Protein AF-A0A9X2IEN9-F1 (afdb_monomer)

Mean predicted aligned error: 3.04 Å

pLDDT: mean 95.82, std 4.36, range [57.06, 98.62]

Organism: NCBI:txid2945102

Nearest PDB structures (foldseek):
  3cry-assembly1_B  TM=7.978E-01  e=1.586E-04  Homo sapiens
  2rbh-assembly1_B  TM=8.114E-01  e=3.654E-04  Homo sapiens
  2q53-assembly1_A  TM=8.072E-01  e=4.826E-04  Homo sapiens
  6ky1-assembly1_A  TM=6.113E-01  e=3.381E-03  Homo sapiens
  6ky1-assembly2_B  TM=6.050E-01  e=5.898E-03  Homo sapiens

Foldseek 3Di:
DDAAAFDFFAALLVFPVPPWLTHAHDFWWKQAPVRGIFHWDDDPPWTWTRDPVGDTPQVVCVVSVADGLVQFAFEWAATSVNRSSVCVVLVQDDGKTKGKKKWAQKFWFWFLAADPVRFGTTFMAGHHPDMDITITIRHGPSRVVSVCVVCCVVVQQWFWFQAPGTFIGGVNHTDHRYIYTGGGDNRRFFKDDPNDGHTCVNDPRVRVVVVSVDDIDGDHGDDRHDTDDDD

Structure (mmCIF, N/CA/C/O backbone):
data_AF-A0A9X2IEN9-F1
#
_entry.id   AF-A0A9X2IEN9-F1
#
loop_
_atom_site.group_PDB
_atom_site.id
_atom_site.type_symbol
_atom_site.label_atom_id
_atom_site.label_alt_id
_atom_site.label_comp_id
_atom_site.label_asym_id
_atom_site.label_entity_id
_atom_site.label_seq_id
_atom_site.pdbx_PDB_ins_code
_atom_site.Cartn_x
_atom_site.Cartn_y
_atom_site.Cartn_z
_atom_site.occupancy
_atom_site.B_iso_or_equiv
_atom_site.auth_seq_id
_atom_site.auth_comp_id
_atom_site.auth_asym_id
_atom_site.auth_atom_id
_atom_site.pdbx_PDB_model_num
ATOM 1 N N . MET A 1 1 ? 7.468 -15.428 0.231 1.00 57.06 1 MET A N 1
ATOM 2 C CA . MET A 1 1 ? 7.026 -15.917 1.557 1.00 57.06 1 MET A CA 1
ATOM 3 C C . MET A 1 1 ? 5.516 -15.855 1.620 1.00 57.06 1 MET A C 1
ATOM 5 O O . MET A 1 1 ? 4.959 -14.860 1.171 1.00 57.06 1 MET A O 1
ATOM 9 N N . SER A 1 2 ? 4.871 -16.903 2.132 1.00 67.81 2 SER A N 1
ATOM 10 C CA . SER A 1 2 ? 3.426 -16.884 2.372 1.00 67.81 2 SER A CA 1
ATOM 11 C C . SER A 1 2 ? 3.096 -15.894 3.495 1.00 67.81 2 SER A C 1
ATOM 13 O O . SER A 1 2 ? 3.859 -15.838 4.465 1.00 67.81 2 SER A O 1
ATOM 15 N N . PRO A 1 3 ? 2.001 -15.123 3.392 1.00 82.88 3 PRO A N 1
ATOM 16 C CA . PRO A 1 3 ? 1.567 -14.237 4.466 1.00 82.88 3 PRO A CA 1
ATOM 17 C C . PRO A 1 3 ? 1.368 -15.015 5.770 1.00 82.88 3 PRO A C 1
ATOM 19 O O . PRO A 1 3 ? 0.786 -16.102 5.765 1.00 82.88 3 PRO A O 1
ATOM 22 N N . ARG A 1 4 ? 1.852 -14.465 6.888 1.00 91.12 4 ARG A N 1
ATOM 23 C CA . ARG A 1 4 ? 1.604 -15.011 8.233 1.00 91.12 4 ARG A CA 1
ATOM 24 C C . ARG A 1 4 ? 0.574 -14.148 8.961 1.00 91.12 4 ARG A C 1
ATOM 26 O O . ARG A 1 4 ? 0.591 -12.935 8.761 1.00 91.12 4 ARG A O 1
ATOM 33 N N . PRO A 1 5 ? -0.285 -14.716 9.820 1.00 90.94 5 PRO A N 1
ATOM 34 C CA . PRO A 1 5 ? -1.211 -13.913 10.608 1.00 90.94 5 PRO A CA 1
ATOM 35 C C . PRO A 1 5 ? -0.466 -12.971 11.562 1.00 90.94 5 PRO A C 1
ATOM 37 O O . PRO A 1 5 ? 0.654 -13.267 12.006 1.00 90.94 5 PRO A O 1
ATOM 40 N N . VAL A 1 6 ? -1.116 -11.850 11.875 1.00 93.56 6 VAL A N 1
ATOM 41 C CA . VAL A 1 6 ? -0.712 -10.949 12.959 1.00 93.56 6 VAL A CA 1
ATOM 42 C C . VAL A 1 6 ? -0.957 -11.633 14.303 1.00 93.56 6 VAL A C 1
ATOM 44 O O . VAL A 1 6 ? -2.013 -12.223 14.524 1.00 93.56 6 VAL A O 1
ATOM 47 N N . ARG A 1 7 ? 0.008 -11.538 15.218 1.00 95.31 7 ARG A N 1
ATOM 48 C CA . ARG A 1 7 ? -0.193 -11.844 16.638 1.00 95.31 7 ARG A CA 1
ATOM 49 C C . ARG A 1 7 ? -0.632 -10.560 17.352 1.00 95.31 7 ARG A C 1
ATOM 51 O O . ARG A 1 7 ? 0.126 -9.594 17.291 1.00 95.31 7 ARG A O 1
ATOM 58 N N . PRO A 1 8 ? -1.794 -10.529 18.030 1.00 97.25 8 PRO A N 1
ATOM 59 C CA . PRO A 1 8 ? -2.245 -9.347 18.763 1.00 97.25 8 PRO A CA 1
ATOM 60 C C . PRO A 1 8 ? -1.159 -8.764 19.674 1.00 97.25 8 PRO A C 1
ATOM 62 O O . PRO A 1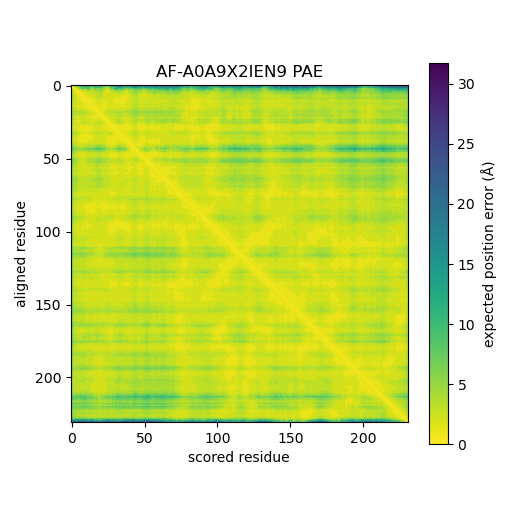 8 ? -0.583 -9.477 20.500 1.00 97.25 8 PRO A O 1
ATOM 65 N N . GLY A 1 9 ? -0.867 -7.475 19.505 1.00 97.00 9 GLY A N 1
ATOM 66 C CA . GLY A 1 9 ? 0.129 -6.743 20.282 1.00 97.00 9 GLY A CA 1
ATOM 67 C C . GLY A 1 9 ? 1.582 -6.990 19.865 1.00 97.00 9 GLY A C 1
ATOM 68 O O . GLY A 1 9 ? 2.489 -6.542 20.565 1.00 97.00 9 GLY A O 1
ATOM 69 N N . GLU A 1 10 ? 1.853 -7.696 18.759 1.00 97.56 10 GLU A N 1
ATOM 70 C CA . GLU A 1 10 ? 3.217 -7.772 18.231 1.00 97.56 10 GLU A CA 1
ATOM 71 C C . GLU A 1 10 ? 3.642 -6.434 17.623 1.00 97.56 10 GLU A C 1
ATOM 73 O O . GLU A 1 10 ? 2.848 -5.735 17.001 1.00 97.56 10 GLU A O 1
ATOM 78 N N . HIS A 1 11 ? 4.909 -6.065 17.774 1.00 98.06 11 HIS A N 1
ATOM 79 C CA . HIS A 1 11 ? 5.393 -4.806 17.222 1.00 98.06 11 HIS A CA 1
ATOM 80 C C . HIS A 1 11 ? 5.493 -4.882 15.689 1.00 98.06 11 HIS A C 1
ATOM 82 O O . HIS A 1 11 ? 6.010 -5.861 15.146 1.00 98.06 11 HIS A O 1
ATOM 88 N N . ALA A 1 12 ? 5.071 -3.836 14.974 1.00 97.81 12 ALA A N 1
ATOM 89 C CA . ALA A 1 12 ? 5.024 -3.814 13.510 1.00 97.81 12 ALA A CA 1
ATOM 90 C C . ALA A 1 12 ? 6.395 -4.026 12.843 1.00 97.81 12 ALA A C 1
ATOM 92 O O . ALA A 1 12 ? 6.469 -4.561 11.737 1.00 97.81 12 ALA A O 1
ATOM 93 N N . SER A 1 13 ? 7.498 -3.693 13.525 1.00 97.00 13 SER A N 1
ATOM 94 C CA . SER A 1 13 ? 8.858 -3.987 13.038 1.00 97.00 13 SER A CA 1
ATOM 95 C C . SER A 1 13 ? 9.197 -5.483 12.970 1.00 97.00 13 SER A C 1
ATOM 97 O O . SER A 1 13 ? 10.211 -5.837 12.370 1.00 97.00 13 SER A O 1
ATOM 99 N N . ALA A 1 14 ? 8.365 -6.359 13.544 1.00 97.06 14 ALA A N 1
ATOM 100 C CA . ALA A 1 14 ? 8.468 -7.808 13.380 1.00 97.06 14 ALA A CA 1
ATOM 101 C C . ALA A 1 14 ? 8.095 -8.282 11.964 1.00 97.06 14 ALA A C 1
ATOM 103 O O . ALA A 1 14 ? 8.255 -9.465 11.669 1.00 97.06 14 ALA A O 1
ATOM 104 N N . PHE A 1 15 ? 7.584 -7.383 11.112 1.00 96.81 15 PHE A N 1
ATOM 105 C CA . PHE A 1 15 ? 7.426 -7.595 9.677 1.00 96.81 15 PHE A CA 1
ATOM 106 C C . PHE A 1 15 ? 8.572 -6.902 8.938 1.00 96.81 15 PHE A C 1
ATOM 108 O O . PHE A 1 15 ? 8.612 -5.674 8.841 1.00 96.81 15 PHE A O 1
ATOM 115 N N . ALA A 1 16 ? 9.521 -7.687 8.434 1.00 96.38 16 ALA A N 1
ATOM 116 C CA . ALA A 1 16 ? 10.726 -7.187 7.789 1.00 96.38 16 ALA A CA 1
ATOM 117 C C . ALA A 1 16 ? 10.386 -6.472 6.465 1.00 96.38 16 ALA A C 1
ATOM 119 O O . ALA A 1 16 ? 9.811 -7.090 5.568 1.00 96.38 16 ALA A O 1
ATOM 120 N N . PRO A 1 17 ? 10.769 -5.195 6.276 1.00 95.06 17 PRO A N 1
ATOM 121 C CA . PRO A 1 17 ? 10.522 -4.502 5.006 1.00 95.06 17 PRO A CA 1
ATOM 122 C C . PRO A 1 17 ? 11.472 -4.926 3.878 1.00 95.06 17 PRO A C 1
ATOM 124 O O . PRO A 1 17 ? 11.235 -4.585 2.719 1.00 95.06 17 PRO A O 1
ATOM 127 N N . ASP A 1 18 ? 12.542 -5.644 4.228 1.00 93.94 18 ASP A N 1
ATOM 128 C CA . ASP A 1 18 ? 13.519 -6.205 3.301 1.00 93.94 18 ASP A CA 1
ATOM 129 C C . ASP A 1 18 ? 13.541 -7.741 3.407 1.00 93.94 18 ASP A C 1
ATOM 131 O O . ASP A 1 18 ? 13.407 -8.269 4.514 1.00 93.94 18 ASP A O 1
ATOM 135 N N . PRO A 1 19 ? 13.761 -8.463 2.293 1.00 92.69 19 PRO A N 1
ATOM 136 C CA . PRO A 1 19 ? 13.875 -7.942 0.927 1.00 92.69 19 PRO A CA 1
ATOM 137 C C . PRO A 1 19 ? 12.560 -7.314 0.438 1.00 92.69 19 PRO A C 1
ATOM 139 O O . PRO A 1 19 ? 11.475 -7.752 0.818 1.00 92.69 19 PRO A O 1
ATOM 142 N N . TYR A 1 20 ? 12.649 -6.287 -0.415 1.00 92.00 20 TYR A N 1
ATOM 143 C CA . TYR A 1 20 ? 11.470 -5.653 -1.017 1.00 92.00 20 TYR A CA 1
ATOM 144 C C . TYR A 1 20 ? 10.556 -6.711 -1.681 1.00 92.00 20 TYR A C 1
ATOM 146 O O . TYR A 1 20 ? 11.067 -7.634 -2.313 1.00 92.00 20 TYR A O 1
ATOM 154 N N . PRO A 1 21 ? 9.214 -6.593 -1.613 1.00 92.94 21 PRO A N 1
ATOM 155 C CA . PRO A 1 21 ? 8.433 -5.494 -1.035 1.00 92.94 21 PRO A CA 1
ATOM 156 C C . PRO A 1 21 ? 8.251 -5.570 0.489 1.00 92.94 21 PRO A C 1
ATOM 158 O O . PRO A 1 21 ? 7.511 -4.757 1.036 1.00 92.94 21 PRO A O 1
ATOM 161 N N . GLY A 1 22 ? 8.909 -6.509 1.164 1.00 94.44 22 GLY A N 1
ATOM 162 C CA . GLY A 1 22 ? 8.746 -6.760 2.589 1.00 94.44 22 GLY A CA 1
ATOM 163 C C . GLY A 1 22 ? 7.669 -7.794 2.901 1.00 94.44 22 GLY A C 1
ATOM 164 O O . GLY A 1 22 ? 6.885 -8.211 2.042 1.00 94.44 22 GLY A O 1
ATOM 165 N N . GLU A 1 23 ? 7.655 -8.225 4.156 1.00 95.00 23 GLU A N 1
ATOM 166 C CA . GLU A 1 23 ? 6.693 -9.182 4.686 1.00 95.00 23 GLU A CA 1
ATOM 167 C C . GLU A 1 23 ? 5.297 -8.568 4.778 1.00 95.00 23 GLU A C 1
ATOM 169 O O . GLU A 1 23 ? 5.123 -7.413 5.174 1.00 95.00 23 GLU A O 1
ATOM 174 N N . ARG A 1 24 ? 4.290 -9.373 4.434 1.00 92.94 24 ARG A N 1
ATOM 175 C CA . ARG A 1 24 ? 2.880 -8.987 4.478 1.00 92.94 24 ARG A CA 1
ATOM 176 C C . ARG A 1 24 ? 2.136 -9.848 5.491 1.00 92.94 24 ARG A C 1
ATOM 178 O O . ARG A 1 24 ? 2.264 -11.078 5.426 1.00 92.94 24 ARG A O 1
ATOM 185 N N . PRO A 1 25 ? 1.359 -9.241 6.395 1.00 93.75 25 PRO A N 1
ATOM 186 C CA . PRO A 1 25 ? 0.448 -9.995 7.229 1.00 93.75 25 PRO A CA 1
ATOM 187 C C . PRO A 1 25 ? -0.654 -10.665 6.407 1.00 93.75 25 PRO A C 1
ATOM 189 O O . PRO A 1 25 ? -1.049 -10.175 5.350 1.00 93.75 25 PRO A O 1
ATOM 192 N N . ALA A 1 26 ? -1.148 -11.794 6.902 1.00 93.19 26 ALA A N 1
ATOM 193 C CA . ALA A 1 26 ? -2.417 -12.355 6.470 1.00 93.19 26 ALA A CA 1
ATOM 194 C C . ALA A 1 26 ? -3.554 -11.620 7.193 1.00 93.19 26 ALA A C 1
ATOM 196 O O . ALA A 1 26 ? -3.509 -11.488 8.417 1.00 93.19 26 ALA A O 1
ATOM 197 N N . GLY A 1 27 ? -4.579 -11.207 6.446 1.00 95.69 27 GLY A N 1
ATOM 198 C CA . GLY A 1 27 ? -5.761 -10.541 6.995 1.00 95.69 27 GLY A CA 1
ATOM 199 C C . GLY A 1 27 ? -5.597 -9.035 7.221 1.00 95.69 27 GLY A C 1
ATOM 200 O O . GLY A 1 27 ? -4.569 -8.438 6.901 1.00 95.69 27 GLY A O 1
ATOM 201 N N . SER A 1 28 ? -6.665 -8.430 7.736 1.00 97.81 28 SER A N 1
ATOM 202 C CA . SER A 1 28 ? -6.748 -7.004 8.056 1.00 97.81 28 SER A CA 1
ATOM 203 C C . SER A 1 28 ? -6.101 -6.705 9.411 1.00 97.81 28 SER A C 1
ATOM 205 O O . SER A 1 28 ? -6.164 -7.523 10.330 1.00 97.81 28 SER A O 1
ATOM 207 N N . PHE A 1 29 ? -5.502 -5.527 9.558 1.00 98.12 29 PHE A N 1
ATOM 208 C CA . PHE A 1 29 ? -4.834 -5.098 10.781 1.00 98.12 29 PHE A CA 1
ATOM 209 C C . PHE A 1 29 ? -4.841 -3.575 10.943 1.00 98.12 29 PHE A C 1
ATOM 211 O O . PHE A 1 29 ? -5.062 -2.819 9.997 1.00 98.12 29 PHE A O 1
ATOM 218 N N . VAL A 1 30 ? -4.542 -3.128 12.156 1.00 98.38 30 VAL A N 1
ATOM 219 C CA . VAL A 1 30 ? -4.215 -1.739 12.470 1.00 98.38 30 VAL A CA 1
ATOM 220 C C . VAL A 1 30 ? -2.883 -1.677 13.212 1.00 98.38 30 VAL A C 1
ATOM 222 O O . VAL A 1 30 ? -2.590 -2.545 14.035 1.00 98.38 30 VAL A O 1
ATOM 225 N N . VAL A 1 31 ? -2.067 -0.672 12.896 1.00 98.25 31 VAL A N 1
ATOM 226 C CA . VAL A 1 31 ? -0.885 -0.287 13.677 1.00 98.25 31 VAL A CA 1
ATOM 227 C C . VAL A 1 31 ? -1.305 0.837 14.621 1.00 98.25 31 VAL A C 1
ATOM 229 O O . VAL A 1 31 ? -1.778 1.869 14.145 1.00 98.25 31 VAL A O 1
ATOM 232 N N . ASP A 1 32 ? -1.163 0.647 15.933 1.00 97.44 32 ASP A N 1
ATOM 233 C CA . ASP A 1 32 ? -1.465 1.682 16.929 1.00 97.44 32 ASP A CA 1
ATOM 234 C C . ASP A 1 32 ? -0.351 2.727 17.079 1.00 97.44 32 ASP A C 1
ATOM 236 O O . ASP A 1 32 ? 0.693 2.643 16.437 1.00 97.44 32 ASP A O 1
ATOM 240 N N . ASP A 1 33 ? -0.586 3.737 17.913 1.00 95.81 33 ASP A N 1
ATOM 241 C CA . ASP A 1 33 ? 0.350 4.825 18.215 1.00 95.81 33 ASP A CA 1
ATOM 242 C C . ASP A 1 33 ? 1.676 4.347 18.833 1.00 95.81 33 ASP A C 1
ATOM 244 O O . ASP A 1 33 ? 2.720 4.972 18.635 1.00 95.81 33 ASP A O 1
ATOM 248 N N . GLY A 1 34 ? 1.653 3.211 19.533 1.00 96.56 34 GLY A N 1
ATOM 249 C CA . GLY A 1 34 ? 2.826 2.519 20.062 1.00 96.56 34 GLY A CA 1
ATOM 250 C C . GLY A 1 34 ? 3.559 1.642 19.042 1.00 96.56 34 GLY A C 1
ATOM 251 O O . GLY A 1 34 ? 4.564 1.019 19.390 1.00 96.56 34 GLY A O 1
ATOM 252 N N . GLY A 1 35 ? 3.079 1.569 17.797 1.00 97.62 35 GLY A N 1
ATOM 253 C CA . GLY A 1 35 ? 3.637 0.711 16.755 1.00 97.62 35 GLY A CA 1
ATOM 254 C C . GLY A 1 35 ? 3.280 -0.769 16.913 1.00 97.62 35 GLY A C 1
ATOM 255 O O . GLY A 1 35 ? 3.931 -1.619 16.298 1.00 97.62 35 GLY A O 1
ATOM 256 N N . LEU A 1 36 ? 2.279 -1.103 17.730 1.00 98.06 36 LEU A N 1
ATOM 257 C CA . LEU A 1 36 ? 1.784 -2.466 17.901 1.00 98.06 36 LEU A CA 1
ATOM 258 C C . LEU A 1 36 ? 0.724 -2.792 16.853 1.00 98.06 36 LEU A C 1
ATOM 260 O O . LEU A 1 36 ? -0.075 -1.948 16.454 1.00 98.06 36 LEU A O 1
ATOM 264 N N . LEU A 1 37 ? 0.717 -4.046 16.420 1.00 98.00 37 LEU A N 1
ATOM 265 C CA . LEU A 1 37 ? -0.239 -4.579 15.470 1.00 98.00 37 LEU A CA 1
ATOM 266 C C . LEU A 1 37 ? -1.405 -5.258 16.175 1.00 98.00 37 LEU A C 1
ATOM 268 O O . LEU A 1 37 ? -1.223 -6.138 17.019 1.00 98.00 37 LEU A O 1
ATOM 272 N N . TRP A 1 38 ? -2.607 -4.918 15.730 1.00 98.12 38 TRP A N 1
ATOM 273 C CA . TRP A 1 38 ? -3.843 -5.551 16.167 1.00 98.12 38 TRP A CA 1
ATOM 274 C C . TRP A 1 38 ? -4.608 -6.068 14.948 1.00 98.12 38 TRP A C 1
ATOM 276 O O . TRP A 1 38 ? -4.845 -5.290 14.019 1.00 98.12 38 TRP A O 1
ATOM 286 N N . PRO A 1 39 ? -4.987 -7.359 14.905 1.00 98.06 39 PRO A N 1
ATOM 287 C CA . PRO A 1 39 ? -5.877 -7.862 13.868 1.00 98.06 39 PRO A CA 1
ATOM 288 C C . PRO A 1 39 ? -7.202 -7.095 13.855 1.00 98.06 39 PRO A C 1
ATOM 290 O O . PRO A 1 39 ? -7.694 -6.658 14.898 1.00 98.06 39 PRO A O 1
ATOM 293 N N . LEU A 1 40 ? -7.786 -6.952 12.669 1.00 97.88 40 LEU A N 1
ATOM 294 C CA . LEU A 1 40 ? -9.136 -6.431 12.500 1.00 97.88 40 LEU A CA 1
ATOM 295 C C . LEU A 1 40 ? -10.063 -7.567 12.082 1.00 97.88 40 LEU A C 1
ATOM 297 O O . LEU A 1 40 ? -9.850 -8.211 11.054 1.00 97.88 40 LEU A O 1
ATOM 301 N N . GLU A 1 41 ? -11.115 -7.773 12.863 1.00 95.69 41 GLU A N 1
ATOM 302 C CA . GLU A 1 41 ? -12.160 -8.752 12.578 1.00 95.69 41 GLU A CA 1
ATOM 303 C C . GLU A 1 41 ? -13.441 -8.042 12.171 1.00 95.69 41 GLU A C 1
ATOM 305 O O . GLU A 1 41 ? -13.827 -7.040 12.778 1.00 95.69 41 GLU A O 1
ATOM 310 N N . ARG A 1 42 ? -14.145 -8.573 11.172 1.00 94.00 42 ARG A N 1
ATOM 311 C CA . ARG A 1 42 ? -15.436 -8.011 10.798 1.00 94.00 42 ARG A CA 1
ATOM 312 C C . ARG A 1 42 ? -16.567 -8.586 11.638 1.00 94.00 42 ARG A C 1
ATOM 314 O O . ARG A 1 42 ? -16.750 -9.798 11.709 1.00 94.00 42 ARG A O 1
ATOM 321 N N . THR A 1 43 ? -17.377 -7.700 12.211 1.00 92.06 43 THR A N 1
ATOM 322 C CA . THR A 1 43 ? -18.611 -8.036 12.928 1.00 92.06 43 THR A CA 1
ATOM 323 C C . THR A 1 43 ? -19.776 -7.283 12.290 1.00 92.06 43 THR A C 1
ATOM 325 O O . THR A 1 43 ? -19.983 -6.098 12.529 1.00 92.06 43 THR A O 1
ATOM 328 N N . GLY A 1 44 ? -20.543 -7.963 11.433 1.00 89.12 44 GLY A N 1
ATOM 329 C CA . GLY A 1 44 ? -21.613 -7.320 10.665 1.00 89.12 44 GLY A CA 1
ATOM 330 C C . GLY A 1 44 ? -21.057 -6.354 9.615 1.00 89.12 44 GLY A C 1
ATOM 331 O O . GLY A 1 44 ? -20.371 -6.774 8.682 1.00 89.12 44 GLY A O 1
ATOM 332 N N . THR A 1 45 ? -21.382 -5.066 9.730 1.00 86.12 45 THR A N 1
ATOM 333 C CA . THR A 1 45 ? -20.820 -4.014 8.866 1.00 86.12 45 THR A CA 1
ATOM 334 C C . THR A 1 45 ? -19.517 -3.437 9.396 1.00 86.12 45 THR A C 1
ATOM 336 O O . THR A 1 45 ? -18.763 -2.879 8.597 1.00 86.12 45 THR A O 1
ATOM 339 N N . ASP A 1 46 ? -19.236 -3.637 10.683 1.00 92.62 46 ASP A N 1
ATOM 340 C CA . ASP A 1 46 ? -18.205 -2.920 11.424 1.00 92.62 46 ASP A CA 1
ATOM 341 C C . ASP A 1 46 ? -16.928 -3.749 11.569 1.00 92.62 46 ASP A C 1
ATOM 343 O O . ASP A 1 46 ? -16.940 -4.981 11.480 1.00 92.62 46 ASP A O 1
ATOM 347 N N . TRP A 1 47 ? -15.817 -3.059 11.807 1.00 96.88 47 TRP A N 1
ATOM 348 C CA . TRP A 1 47 ? -14.531 -3.670 12.130 1.00 96.88 47 TRP A CA 1
ATOM 349 C C . TRP A 1 47 ? -14.286 -3.581 13.629 1.00 96.88 47 TRP A C 1
ATOM 351 O O . TRP A 1 47 ? -14.544 -2.546 14.235 1.00 96.88 47 TRP A O 1
ATOM 361 N N . VAL A 1 48 ? -13.765 -4.650 14.217 1.00 97.94 48 VAL A N 1
ATOM 362 C CA . VAL A 1 48 ? -13.408 -4.743 15.633 1.00 97.94 48 VAL A CA 1
ATOM 363 C C . VAL A 1 48 ? -11.905 -4.932 15.739 1.00 97.94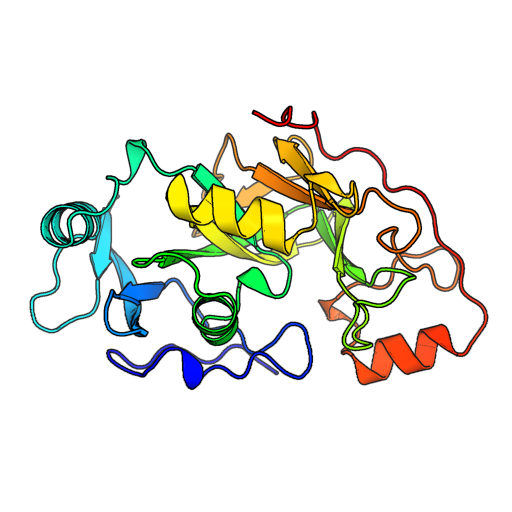 48 VAL A C 1
ATOM 365 O O . VAL A 1 48 ? -11.333 -5.772 15.043 1.00 97.94 48 VAL A O 1
ATOM 368 N N . VAL A 1 49 ? -11.271 -4.162 16.621 1.00 98.00 49 VAL A N 1
ATOM 369 C CA . VAL A 1 49 ? -9.844 -4.296 16.922 1.00 98.00 49 VAL A CA 1
ATOM 370 C C . VAL A 1 49 ? -9.663 -5.463 17.889 1.00 98.00 49 VAL A C 1
ATOM 372 O O . VAL A 1 49 ? -10.209 -5.436 18.992 1.00 98.00 49 VAL A O 1
ATOM 375 N N . ASP A 1 50 ? -8.907 -6.493 17.504 1.00 96.50 50 ASP A N 1
ATOM 376 C CA . ASP A 1 50 ? -8.662 -7.673 18.345 1.00 96.50 50 ASP A CA 1
ATOM 377 C C . ASP A 1 50 ? -7.629 -7.381 19.448 1.00 96.50 50 ASP A C 1
ATOM 379 O O . ASP A 1 50 ? -6.472 -7.790 19.396 1.00 96.50 50 ASP A O 1
ATOM 383 N N . ARG A 1 51 ? -8.063 -6.607 20.444 1.00 94.44 51 ARG A N 1
ATOM 384 C CA . ARG A 1 51 ? -7.344 -6.237 21.674 1.00 94.44 51 ARG A CA 1
ATOM 385 C C . ARG A 1 51 ? -8.221 -6.555 22.898 1.00 94.44 51 ARG A C 1
ATOM 387 O O . ARG A 1 51 ? -9.406 -6.821 22.715 1.00 94.44 51 ARG A O 1
ATOM 394 N N . PRO A 1 52 ? -7.713 -6.536 24.148 1.00 92.81 52 PRO A N 1
ATOM 395 C CA . PRO A 1 52 ? -8.456 -7.042 25.313 1.00 92.81 52 PRO A CA 1
ATOM 396 C C . PRO A 1 52 ? -9.867 -6.464 25.519 1.00 92.81 52 PRO A C 1
ATOM 398 O O . PRO A 1 52 ? -10.762 -7.181 25.957 1.00 92.81 52 PRO A O 1
ATOM 401 N N . ASP A 1 53 ? -10.068 -5.187 25.201 1.00 93.19 53 ASP A N 1
ATOM 402 C CA . ASP A 1 53 ? -11.339 -4.464 25.309 1.00 93.19 53 ASP A CA 1
ATOM 403 C C . ASP A 1 53 ? -12.208 -4.532 24.041 1.00 93.19 53 ASP A C 1
ATOM 405 O O . ASP A 1 53 ? -13.350 -4.079 24.064 1.00 93.19 53 ASP A O 1
ATOM 409 N N . ARG A 1 54 ? -11.685 -5.125 22.958 1.00 95.56 54 ARG A N 1
ATOM 410 C CA . ARG A 1 54 ? -12.345 -5.346 21.661 1.00 95.56 54 ARG A CA 1
ATOM 411 C C . ARG A 1 54 ? -13.226 -4.179 21.175 1.00 95.56 54 ARG A C 1
ATOM 413 O O . ARG A 1 54 ? -14.393 -4.404 20.844 1.00 95.56 54 ARG A O 1
ATOM 420 N N . PRO A 1 55 ? -12.709 -2.941 21.124 1.00 97.06 55 PRO A N 1
ATOM 421 C CA . PRO A 1 55 ? -13.494 -1.811 20.656 1.00 97.06 55 PRO A CA 1
ATOM 422 C C . PRO A 1 55 ? -13.796 -1.954 19.162 1.00 97.06 55 PRO A C 1
ATOM 424 O O . PRO A 1 55 ? -13.007 -2.528 18.398 1.00 97.06 55 PRO A O 1
ATOM 427 N N . ASP A 1 56 ? -14.920 -1.387 18.727 1.00 97.19 56 ASP A N 1
ATOM 428 C CA . ASP A 1 56 ? -15.113 -1.135 17.306 1.00 97.19 56 ASP A CA 1
ATOM 429 C C . ASP A 1 56 ? -14.053 -0.134 16.809 1.00 97.19 56 ASP A C 1
ATOM 431 O O . ASP A 1 56 ? -13.568 0.728 17.550 1.00 97.19 56 ASP A O 1
ATOM 435 N N . LEU A 1 57 ? -13.662 -0.270 15.545 1.00 97.94 57 LEU A N 1
ATOM 436 C CA . LEU A 1 57 ? -12.572 0.493 14.951 1.00 97.94 57 LEU A CA 1
ATOM 437 C C . LEU A 1 57 ? -12.862 1.998 14.943 1.00 97.94 57 LEU A C 1
ATOM 439 O O . LEU A 1 57 ? -11.941 2.783 15.151 1.00 97.94 57 LEU A O 1
ATOM 443 N N . ALA A 1 58 ? -14.113 2.415 14.730 1.00 97.06 58 ALA A N 1
ATOM 444 C CA . ALA A 1 58 ? -14.466 3.831 14.673 1.00 97.06 58 ALA A CA 1
ATOM 445 C C . ALA A 1 58 ? -14.329 4.499 16.053 1.00 97.06 58 ALA A C 1
ATOM 447 O O . ALA A 1 58 ? -13.689 5.548 16.181 1.00 97.06 58 ALA A O 1
ATOM 448 N N . THR A 1 59 ? -14.850 3.859 17.101 1.00 95.94 59 THR A N 1
ATOM 449 C CA . THR A 1 59 ? -14.684 4.288 18.494 1.00 95.94 59 THR A CA 1
ATOM 450 C C . THR A 1 59 ? -13.217 4.290 18.894 1.00 95.94 59 THR A C 1
ATOM 452 O O . THR A 1 59 ? -12.756 5.238 19.530 1.00 95.94 59 THR A O 1
ATOM 455 N N . TRP A 1 60 ? -12.459 3.266 18.498 1.00 97.12 60 TRP A N 1
ATOM 456 C CA . TRP A 1 60 ? -11.035 3.188 18.805 1.00 97.12 60 TRP A CA 1
ATOM 457 C C . TRP A 1 60 ? -10.229 4.316 18.144 1.00 97.12 60 TRP A C 1
ATOM 459 O O . TRP A 1 60 ? -9.453 4.982 18.827 1.00 97.12 60 TRP A O 1
ATOM 469 N N . LEU A 1 61 ? -10.453 4.590 16.852 1.00 97.38 61 LEU A N 1
ATOM 470 C CA . LEU A 1 61 ? -9.812 5.703 16.140 1.00 97.38 61 LEU A CA 1
ATOM 471 C C . LEU A 1 61 ? -10.144 7.053 16.785 1.00 97.38 61 LEU A C 1
ATOM 473 O O . LEU A 1 61 ? -9.252 7.874 16.995 1.00 97.38 61 LEU A O 1
ATOM 477 N N . THR A 1 62 ? -11.410 7.247 17.164 1.00 95.81 62 THR A N 1
ATOM 478 C CA . THR A 1 62 ? -11.871 8.458 17.856 1.00 95.81 62 THR A CA 1
ATOM 479 C C . THR A 1 62 ? -11.165 8.633 19.200 1.00 95.81 62 THR A C 1
ATOM 481 O O . THR A 1 62 ? -10.678 9.717 19.513 1.00 95.81 62 THR A O 1
ATOM 484 N N . ALA A 1 63 ? -11.064 7.562 19.992 1.00 95.00 63 ALA A N 1
ATOM 485 C CA . ALA A 1 63 ? -10.373 7.584 21.279 1.00 95.00 63 ALA A CA 1
ATOM 486 C C . ALA A 1 63 ? -8.863 7.842 21.135 1.00 95.00 63 ALA A C 1
ATOM 488 O O . ALA A 1 63 ? -8.268 8.471 22.009 1.00 95.00 63 ALA A O 1
ATOM 489 N N . ALA A 1 64 ? -8.259 7.402 20.027 1.00 94.12 64 ALA A N 1
ATOM 490 C CA . ALA A 1 64 ? -6.869 7.683 19.674 1.00 94.12 64 ALA A CA 1
ATOM 491 C C . ALA A 1 64 ? -6.648 9.108 19.119 1.00 94.12 64 ALA A C 1
ATOM 493 O O . ALA A 1 64 ? -5.510 9.484 18.847 1.00 94.12 64 ALA A O 1
ATOM 494 N N . GLY A 1 65 ? -7.709 9.907 18.941 1.00 94.88 65 GLY A N 1
ATOM 495 C CA . GLY A 1 65 ? -7.626 11.253 18.368 1.00 94.88 65 GLY A CA 1
ATOM 496 C C . GLY A 1 65 ? -7.262 11.275 16.879 1.00 94.88 65 GLY A C 1
ATOM 497 O O . GLY A 1 65 ? -6.776 12.292 16.389 1.00 94.88 65 GLY A O 1
ATOM 498 N N . ALA A 1 66 ? -7.463 10.160 16.174 1.00 95.88 66 ALA A N 1
ATOM 499 C CA . ALA A 1 66 ? -7.192 10.025 14.747 1.00 95.88 66 ALA A CA 1
ATOM 500 C C . ALA A 1 66 ? -8.411 10.433 13.905 1.00 95.88 66 ALA A C 1
ATOM 502 O O . ALA A 1 66 ? -9.531 10.453 14.423 1.00 95.88 66 ALA A O 1
ATOM 503 N N . SER A 1 67 ? -8.232 10.691 12.600 1.00 96.56 67 SER A N 1
ATOM 504 C CA . SER A 1 67 ? -9.388 10.952 11.733 1.00 96.56 67 SER A CA 1
ATOM 505 C C . SER A 1 67 ? -10.365 9.766 11.731 1.00 96.56 67 SER A C 1
ATOM 507 O O . SER A 1 67 ? -9.919 8.603 11.680 1.00 96.56 67 SER A O 1
ATOM 509 N N . PRO A 1 68 ? -11.684 10.038 11.761 1.00 96.19 68 PRO A N 1
ATOM 510 C CA . PRO A 1 68 ? -12.718 9.014 11.686 1.00 96.19 68 PRO A CA 1
ATOM 511 C C . PRO A 1 68 ? -12.714 8.325 10.311 1.00 96.19 68 PRO A C 1
ATOM 513 O O . PRO A 1 68 ? -12.076 8.785 9.361 1.00 96.19 68 PRO A O 1
ATOM 516 N N . LEU A 1 69 ? -13.401 7.184 10.195 1.00 95.38 69 LEU A N 1
ATOM 517 C CA . LEU A 1 69 ? -13.343 6.337 8.994 1.00 95.38 69 LEU A CA 1
ATOM 518 C C . LEU A 1 69 ? -13.843 7.053 7.732 1.00 95.38 69 LEU A C 1
ATOM 520 O O . LEU A 1 69 ? -13.291 6.839 6.657 1.00 95.38 69 LEU A O 1
ATOM 524 N N 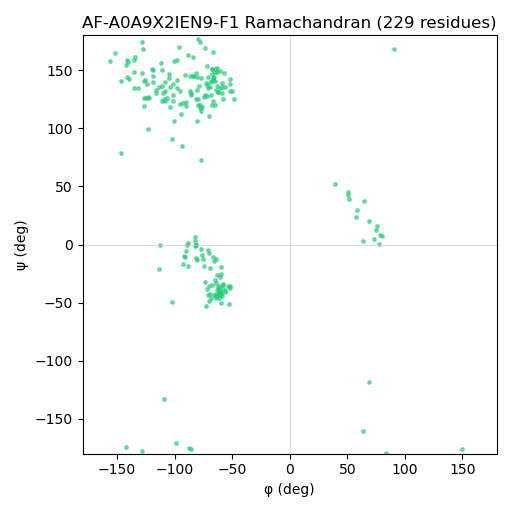. GLU A 1 70 ? -14.850 7.910 7.859 1.00 94.94 70 GLU A N 1
ATOM 525 C CA . GLU A 1 70 ? -15.446 8.687 6.769 1.00 94.94 70 GLU A CA 1
ATOM 526 C C . GLU A 1 70 ? -14.533 9.786 6.205 1.00 94.94 70 GLU A C 1
ATOM 528 O O . GLU A 1 70 ? -14.742 10.234 5.079 1.00 94.94 70 GLU A O 1
ATOM 533 N N . GLU A 1 71 ? -13.518 10.211 6.959 1.00 96.50 71 GLU A N 1
ATOM 534 C CA . GLU A 1 71 ? -12.524 11.196 6.515 1.00 96.50 71 GLU A CA 1
ATOM 535 C C . GLU A 1 71 ? -11.291 10.538 5.881 1.00 96.50 71 GLU A C 1
ATOM 537 O O . GLU A 1 71 ? -10.443 11.220 5.299 1.00 96.50 71 GLU A O 1
ATOM 542 N N . ARG A 1 72 ? -11.175 9.211 5.990 1.00 97.62 72 ARG A N 1
ATOM 543 C CA . ARG A 1 72 ? -10.033 8.454 5.481 1.00 97.62 72 ARG A CA 1
ATOM 544 C C . ARG A 1 72 ? -10.191 8.126 4.005 1.00 97.62 72 ARG A C 1
ATOM 546 O O . ARG A 1 72 ? -11.273 7.824 3.506 1.00 97.62 72 ARG A O 1
ATOM 553 N N . VAL A 1 73 ? -9.066 8.134 3.304 1.00 97.44 73 VAL A N 1
ATOM 554 C CA . VAL A 1 73 ? -8.993 7.867 1.870 1.00 97.44 73 VAL A CA 1
ATOM 555 C C . VAL A 1 73 ? -8.726 6.378 1.634 1.00 97.44 73 VAL A C 1
ATOM 557 O O . VAL A 1 73 ? -7.698 5.873 2.087 1.00 97.44 73 VAL A O 1
ATOM 560 N N . PRO A 1 74 ? -9.589 5.651 0.901 1.00 98.31 74 PRO A N 1
ATOM 561 C CA . PRO A 1 74 ? -9.299 4.277 0.512 1.00 98.31 74 PRO A CA 1
ATOM 562 C C . PRO A 1 74 ? -8.170 4.253 -0.533 1.00 98.31 74 PRO A C 1
ATOM 564 O O . PRO A 1 74 ? -8.355 4.675 -1.674 1.00 98.31 74 PRO A O 1
ATOM 567 N N . LEU A 1 75 ? -6.993 3.754 -0.155 1.00 98.62 75 LEU A N 1
ATOM 568 C CA . LEU A 1 75 ? -5.790 3.701 -0.992 1.00 98.62 75 LEU A CA 1
ATOM 569 C C . LEU A 1 75 ? -5.295 2.256 -1.144 1.00 98.62 75 LEU A C 1
ATOM 571 O O . LEU A 1 75 ? -5.013 1.573 -0.165 1.00 98.62 75 LEU A O 1
ATOM 575 N N . VAL A 1 76 ? -5.117 1.781 -2.372 1.00 98.56 76 VAL A N 1
ATOM 576 C CA . VAL A 1 76 ? -4.564 0.448 -2.638 1.00 98.56 76 VAL A CA 1
ATOM 577 C C . VAL A 1 76 ? -3.045 0.444 -2.467 1.00 98.56 76 VAL A C 1
ATOM 579 O O . VAL A 1 76 ? -2.318 1.105 -3.213 1.00 98.56 76 VAL A O 1
ATOM 582 N N . GLY A 1 77 ? -2.566 -0.388 -1.543 1.00 97.00 77 GLY A N 1
ATOM 583 C CA . GLY A 1 77 ? -1.169 -0.757 -1.351 1.00 97.00 77 GLY A CA 1
ATOM 584 C C . GLY A 1 77 ? -0.869 -2.149 -1.915 1.00 97.00 77 GLY A C 1
ATOM 585 O O . GLY A 1 77 ? -0.943 -3.150 -1.207 1.00 97.00 77 GLY A O 1
ATOM 586 N N . TYR A 1 78 ? -0.465 -2.224 -3.184 1.00 95.88 78 TYR A N 1
ATOM 587 C CA . TYR A 1 78 ? -0.103 -3.483 -3.864 1.00 95.88 78 TYR A CA 1
ATOM 588 C C . TYR A 1 78 ? 1.393 -3.838 -3.759 1.00 95.88 78 TYR A C 1
ATOM 590 O O . TYR A 1 78 ? 1.820 -4.938 -4.118 1.00 95.88 78 TYR A O 1
ATOM 598 N N . GLY A 1 79 ? 2.213 -2.895 -3.286 1.00 94.62 79 GLY A N 1
ATOM 599 C CA . GLY A 1 79 ? 3.665 -3.004 -3.164 1.00 94.62 79 GLY A CA 1
ATOM 600 C C . GLY A 1 79 ? 4.122 -3.114 -1.714 1.00 94.62 79 GLY A C 1
ATOM 601 O O . GLY A 1 79 ? 3.600 -3.912 -0.936 1.00 94.62 79 GLY A O 1
ATOM 602 N N . SER A 1 80 ? 5.129 -2.326 -1.351 1.00 95.12 80 SER A N 1
ATOM 603 C CA . SER A 1 80 ? 5.723 -2.377 -0.015 1.00 95.12 80 SER A CA 1
ATOM 604 C C . SER A 1 80 ? 4.946 -1.607 1.058 1.00 95.12 80 SER A C 1
ATOM 606 O O . SER A 1 80 ? 5.194 -1.815 2.239 1.00 95.12 80 SER A O 1
ATOM 608 N N . ASN A 1 81 ? 3.959 -0.782 0.682 1.00 95.88 81 ASN A N 1
ATOM 609 C CA . ASN A 1 81 ? 3.060 -0.107 1.640 1.00 95.88 81 ASN A CA 1
ATOM 610 C C . ASN A 1 81 ? 2.146 -1.076 2.413 1.00 95.88 81 ASN A C 1
ATOM 612 O O . ASN A 1 81 ? 1.601 -0.703 3.443 1.00 95.88 81 ASN A O 1
ATOM 616 N N . ALA A 1 82 ? 2.029 -2.329 1.960 1.00 95.50 82 ALA A N 1
ATOM 617 C CA . ALA A 1 82 ? 1.336 -3.391 2.690 1.00 95.50 82 ALA A CA 1
ATOM 618 C C . ALA A 1 82 ? 2.150 -3.966 3.871 1.00 95.50 82 ALA A C 1
ATOM 620 O O . ALA A 1 82 ? 1.629 -4.780 4.627 1.00 95.50 82 ALA A O 1
ATOM 621 N N . CYS A 1 83 ? 3.432 -3.603 4.012 1.00 96.94 83 CYS A N 1
ATOM 622 C CA . CYS A 1 83 ? 4.302 -4.104 5.076 1.00 96.94 83 CYS A CA 1
ATOM 623 C C . CYS A 1 83 ? 4.229 -3.193 6.320 1.00 96.94 83 CYS A C 1
ATOM 625 O O . CYS A 1 83 ? 4.651 -2.036 6.232 1.00 96.94 83 CYS A O 1
ATOM 627 N N . PRO A 1 84 ? 3.801 -3.694 7.497 1.00 97.50 84 PRO A N 1
ATOM 628 C CA . PRO A 1 84 ? 3.757 -2.907 8.731 1.00 97.50 84 PRO A CA 1
ATOM 629 C C . PRO A 1 84 ? 5.101 -2.297 9.130 1.00 97.50 84 PRO A C 1
ATOM 631 O O . PRO A 1 84 ? 5.179 -1.133 9.515 1.00 97.50 84 PRO A O 1
ATOM 634 N N . GLY A 1 85 ? 6.196 -3.047 8.984 1.00 97.38 85 GLY A N 1
ATOM 635 C CA . GLY A 1 85 ? 7.521 -2.519 9.291 1.00 97.38 85 GLY A CA 1
ATOM 636 C C . GLY A 1 85 ? 7.910 -1.350 8.384 1.00 97.38 85 GLY A C 1
ATOM 637 O O . GLY A 1 85 ? 8.698 -0.497 8.796 1.00 97.38 85 GLY A O 1
ATOM 638 N N . LYS A 1 86 ? 7.358 -1.270 7.160 1.00 95.94 86 LYS A N 1
ATOM 639 C CA . LYS A 1 86 ? 7.570 -0.122 6.270 1.00 95.94 86 LYS A CA 1
ATOM 640 C C . LYS A 1 86 ? 6.826 1.115 6.773 1.00 95.94 86 LYS A C 1
ATOM 642 O O . LYS A 1 86 ? 7.405 2.194 6.701 1.00 95.94 86 LYS A O 1
ATOM 647 N N . VAL A 1 87 ? 5.611 0.958 7.306 1.00 95.81 87 VAL A N 1
ATOM 648 C CA . VAL A 1 87 ? 4.841 2.054 7.927 1.00 95.81 87 VAL A CA 1
ATOM 649 C C . VAL A 1 87 ? 5.704 2.751 8.985 1.00 95.81 87 VAL A C 1
ATOM 651 O O . VAL A 1 87 ? 5.949 3.953 8.896 1.00 95.81 87 VAL A O 1
ATOM 654 N N . LEU A 1 88 ? 6.296 1.979 9.905 1.00 96.44 88 LEU A N 1
ATOM 655 C CA . LEU A 1 88 ? 7.198 2.533 10.921 1.00 96.44 88 LEU A CA 1
ATOM 656 C C . LEU A 1 88 ? 8.488 3.111 10.325 1.00 96.44 88 LEU A C 1
ATOM 658 O O . LEU A 1 88 ? 8.915 4.200 10.704 1.00 96.44 88 LEU A O 1
ATOM 662 N N . ARG A 1 89 ? 9.116 2.407 9.373 1.00 95.44 89 ARG A N 1
ATOM 663 C CA . ARG A 1 89 ? 10.357 2.862 8.718 1.00 95.44 89 ARG A CA 1
ATOM 664 C C . ARG A 1 89 ? 10.192 4.221 8.034 1.00 95.44 89 ARG A C 1
ATOM 666 O O . ARG A 1 89 ? 11.143 4.996 7.995 1.00 95.44 89 ARG A O 1
ATOM 673 N N . ASN A 1 90 ? 9.016 4.486 7.478 1.00 94.38 90 ASN A N 1
ATOM 674 C CA . ASN A 1 90 ? 8.701 5.729 6.787 1.00 94.38 90 ASN A CA 1
ATOM 675 C C . ASN A 1 90 ? 8.293 6.867 7.736 1.00 94.38 90 ASN A C 1
ATOM 677 O O . ASN A 1 90 ? 8.014 7.959 7.248 1.00 94.38 90 ASN A O 1
ATOM 681 N N . ALA A 1 91 ? 8.243 6.621 9.052 1.00 94.88 91 ALA A N 1
ATOM 682 C CA . ALA A 1 91 ? 7.657 7.538 10.029 1.00 94.88 91 ALA A CA 1
ATOM 683 C C . ALA A 1 91 ? 6.236 7.974 9.626 1.00 94.88 91 ALA A C 1
ATOM 685 O O . ALA A 1 91 ? 5.860 9.139 9.754 1.00 94.88 91 ALA A O 1
ATOM 686 N N . THR A 1 92 ? 5.462 7.032 9.083 1.00 95.19 92 THR A N 1
ATOM 687 C CA . THR A 1 92 ? 4.072 7.268 8.711 1.00 95.19 92 THR A CA 1
ATOM 688 C C . THR A 1 92 ? 3.248 7.578 9.968 1.00 95.19 92 THR A C 1
ATOM 690 O O . THR A 1 92 ? 3.403 6.862 10.959 1.00 95.19 92 THR A O 1
ATOM 693 N N . PRO A 1 93 ? 2.400 8.626 9.957 1.00 96.19 93 PRO A N 1
ATOM 694 C CA . PRO A 1 93 ? 1.489 8.925 11.054 1.00 96.19 93 PRO A CA 1
ATOM 695 C C . PRO A 1 93 ? 0.655 7.708 11.453 1.00 96.19 93 PRO A C 1
ATOM 697 O O . PRO A 1 93 ? 0.180 6.962 10.599 1.00 96.19 93 PRO A O 1
ATOM 700 N N . LEU A 1 94 ? 0.497 7.516 12.759 1.00 96.94 94 LEU A N 1
ATOM 701 C CA . LEU A 1 94 ? -0.259 6.418 13.354 1.00 96.94 94 LEU A CA 1
ATOM 702 C C . LEU A 1 94 ? -1.526 6.985 14.010 1.00 96.94 94 LEU A C 1
ATOM 704 O O . LEU A 1 94 ? -1.496 8.126 14.479 1.00 96.94 94 LEU A O 1
ATOM 708 N N . PRO A 1 95 ? -2.625 6.217 14.073 1.00 97.88 95 PRO A N 1
ATOM 709 C CA . PRO A 1 95 ? -2.750 4.819 13.668 1.00 97.88 95 PRO A CA 1
ATOM 710 C C . PRO A 1 95 ? -2.944 4.603 12.156 1.00 97.88 95 PRO A C 1
ATOM 712 O O . PRO A 1 95 ? -3.651 5.364 11.490 1.00 97.88 95 PRO A O 1
ATOM 715 N N . ALA A 1 96 ? -2.362 3.515 11.640 1.00 98.06 96 ALA A N 1
ATOM 716 C CA . ALA A 1 96 ? -2.442 3.116 10.230 1.00 98.06 96 ALA A CA 1
ATOM 717 C C . ALA A 1 96 ? -3.323 1.870 10.066 1.00 98.06 96 ALA A C 1
ATOM 719 O O . ALA A 1 96 ? -3.088 0.853 10.720 1.00 98.06 96 ALA A O 1
ATOM 720 N N . VAL A 1 97 ? -4.342 1.950 9.208 1.00 98.44 97 VAL A N 1
ATOM 721 C CA . VAL A 1 97 ? -5.368 0.909 9.039 1.00 98.44 97 VAL A CA 1
ATOM 722 C C . VAL A 1 97 ? -5.216 0.233 7.681 1.00 98.44 97 VAL A C 1
ATOM 724 O O . VAL A 1 97 ? -5.324 0.889 6.644 1.00 98.44 97 VAL A O 1
ATOM 727 N N . HIS A 1 98 ? -5.064 -1.091 7.682 1.00 98.38 98 HIS A N 1
ATOM 728 C CA . HIS A 1 98 ? -4.888 -1.906 6.483 1.00 98.38 98 HIS A CA 1
ATOM 729 C C . HIS A 1 98 ? -5.913 -3.034 6.461 1.00 98.38 98 HIS A C 1
ATOM 731 O O . HIS A 1 98 ? -5.927 -3.908 7.322 1.00 98.38 98 HIS A O 1
ATOM 737 N N . LEU A 1 99 ? -6.758 -3.055 5.440 1.00 98.25 99 LEU A N 1
ATOM 738 C CA . LEU A 1 99 ? -7.704 -4.132 5.193 1.00 98.25 99 LEU A CA 1
ATOM 739 C C . LEU A 1 99 ? -7.130 -5.088 4.150 1.00 98.25 99 LEU A C 1
ATOM 741 O O . LEU A 1 99 ? -6.629 -4.646 3.114 1.00 98.25 99 LEU A O 1
ATOM 745 N N . ALA A 1 100 ? -7.227 -6.394 4.391 1.00 97.38 100 ALA A N 1
ATOM 746 C CA . ALA A 1 100 ? -6.935 -7.370 3.348 1.00 97.38 100 ALA A CA 1
ATOM 747 C C . ALA A 1 100 ? -7.928 -7.191 2.194 1.00 97.38 100 ALA A C 1
ATOM 749 O O . ALA A 1 100 ? -9.142 -7.100 2.408 1.00 97.38 100 ALA A O 1
ATOM 750 N N . CYS A 1 101 ? -7.411 -7.125 0.971 1.00 97.81 101 CYS A N 1
ATOM 751 C CA . CYS A 1 101 ? -8.237 -6.992 -0.216 1.00 97.81 101 CYS A CA 1
ATOM 752 C C . CYS A 1 101 ? -7.692 -7.820 -1.376 1.00 97.81 101 CYS A C 1
ATOM 754 O O . CYS A 1 101 ? -6.507 -8.141 -1.441 1.00 97.81 101 CYS A O 1
ATOM 756 N N . THR A 1 102 ? -8.570 -8.109 -2.327 1.00 98.06 102 THR A N 1
ATOM 757 C CA . THR A 1 102 ? -8.204 -8.655 -3.626 1.00 98.06 102 THR A CA 1
ATOM 758 C C . THR A 1 102 ? -8.312 -7.577 -4.694 1.00 98.06 102 THR A C 1
ATOM 760 O O . THR A 1 102 ? -9.207 -6.728 -4.671 1.00 98.06 102 THR A O 1
ATOM 763 N N . LEU A 1 103 ? -7.388 -7.615 -5.647 1.00 98.44 103 LEU A N 1
ATOM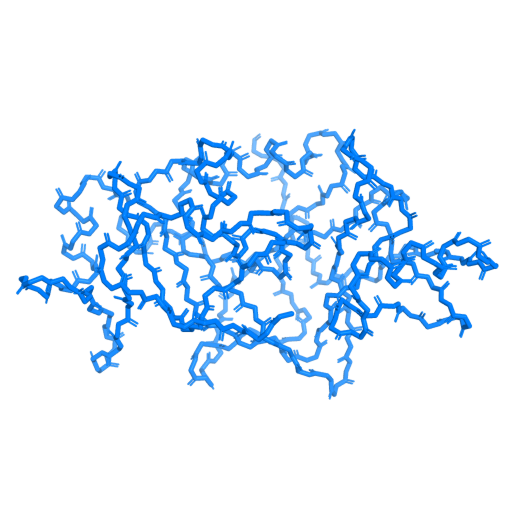 764 C CA . LEU A 1 103 ? -7.449 -6.859 -6.889 1.00 98.44 103 LEU A CA 1
ATOM 765 C C . LEU A 1 103 ? -7.908 -7.806 -7.991 1.00 98.44 103 LEU A C 1
ATOM 767 O O . LEU A 1 103 ? -7.278 -8.837 -8.203 1.00 98.44 103 LEU A O 1
ATOM 771 N N . GLU A 1 104 ? -8.988 -7.476 -8.691 1.00 98.44 104 GLU A N 1
ATOM 772 C CA . GLU A 1 104 ? -9.485 -8.223 -9.848 1.00 98.44 104 GLU A CA 1
ATOM 773 C C . GLU A 1 104 ? -9.247 -7.430 -11.132 1.00 98.44 104 GLU A C 1
ATOM 775 O O . GLU A 1 104 ? -9.590 -6.251 -11.217 1.00 98.44 104 GLU A O 1
ATOM 780 N N . GLY A 1 105 ? -8.706 -8.079 -12.163 1.00 98.25 105 GLY A N 1
ATOM 781 C CA . GLY A 1 105 ? -8.414 -7.428 -13.441 1.00 98.25 105 GLY A CA 1
ATOM 782 C C . GLY A 1 105 ? -7.188 -6.509 -13.408 1.00 98.25 105 GLY A C 1
ATOM 783 O O . GLY A 1 105 ? -6.991 -5.736 -14.341 1.00 98.25 105 GLY A O 1
ATOM 784 N N . LEU A 1 106 ? -6.376 -6.578 -12.352 1.00 98.50 106 LEU A N 1
ATOM 785 C CA . LEU A 1 106 ? -5.185 -5.757 -12.132 1.00 98.50 106 LEU A CA 1
ATOM 786 C C . LEU A 1 106 ? -4.044 -6.642 -11.653 1.00 98.50 106 LEU A C 1
ATOM 788 O O . LEU A 1 106 ? -4.284 -7.611 -10.937 1.00 98.50 106 LEU A O 1
ATOM 792 N N . ALA A 1 107 ? -2.813 -6.283 -12.009 1.00 98.38 107 ALA A N 1
ATOM 793 C CA . ALA A 1 107 ? -1.614 -6.949 -11.520 1.00 98.38 107 ALA A CA 1
ATOM 794 C C . ALA A 1 107 ? -0.552 -5.936 -11.108 1.00 98.38 107 ALA A C 1
ATOM 796 O O . ALA A 1 107 ? -0.222 -5.009 -11.850 1.00 98.38 107 ALA A O 1
ATOM 797 N N . SER A 1 108 ? 0.049 -6.162 -9.947 1.00 98.31 108 SER A N 1
ATOM 798 C CA . SER A 1 108 ? 1.303 -5.542 -9.566 1.00 98.31 108 SER A CA 1
ATOM 799 C C . SER A 1 108 ? 2.441 -6.200 -10.332 1.00 98.31 108 SER A C 1
ATOM 801 O O . SER A 1 108 ? 2.601 -7.423 -10.348 1.00 98.31 108 SER A O 1
ATOM 803 N N . VAL A 1 109 ? 3.240 -5.377 -10.997 1.00 98.62 109 VAL A N 1
ATOM 804 C CA . VAL A 1 109 ? 4.326 -5.800 -11.882 1.00 98.62 109 VAL A CA 1
ATOM 805 C C . VAL A 1 109 ? 5.605 -5.093 -11.493 1.00 98.62 109 VAL A C 1
ATOM 807 O O . VAL A 1 109 ? 5.585 -3.965 -10.999 1.00 98.62 109 VAL A O 1
ATOM 810 N N . TRP A 1 110 ? 6.732 -5.761 -11.684 1.00 98.56 110 TRP A N 1
ATOM 811 C CA . TRP A 1 110 ? 8.030 -5.160 -11.436 1.00 98.56 110 TRP A CA 1
ATOM 812 C C . TRP A 1 110 ? 8.306 -4.027 -12.423 1.00 98.56 110 TRP A C 1
ATOM 814 O O . TRP A 1 110 ? 7.933 -4.102 -13.592 1.00 98.56 110 TRP A O 1
ATOM 824 N N . CYS A 1 111 ? 8.961 -2.974 -11.949 1.00 98.38 111 CYS A N 1
ATOM 825 C CA . CYS A 1 111 ? 9.402 -1.865 -12.780 1.00 98.38 111 CYS A CA 1
ATOM 826 C C . CYS A 1 111 ? 10.750 -2.165 -13.445 1.00 98.38 111 CYS A C 1
ATOM 828 O O . CYS A 1 111 ? 11.534 -2.983 -12.967 1.00 98.38 111 CYS A O 1
ATOM 830 N N . ASP A 1 112 ? 11.060 -1.424 -14.502 1.00 96.75 112 ASP A N 1
ATOM 831 C CA . ASP A 1 112 ? 12.343 -1.522 -15.199 1.00 96.75 112 ASP A CA 1
ATOM 832 C C . ASP A 1 112 ? 13.514 -0.891 -14.423 1.00 96.75 112 ASP A C 1
ATOM 834 O O . ASP A 1 112 ? 14.652 -1.361 -14.476 1.00 96.75 112 ASP A O 1
ATOM 838 N N . GLY A 1 113 ? 13.250 0.164 -13.650 1.00 96.25 113 GLY A N 1
ATOM 839 C CA . GLY A 1 113 ? 14.270 0.893 -12.902 1.00 96.25 113 GLY A CA 1
ATOM 840 C C . GLY A 1 113 ? 14.575 0.347 -11.508 1.00 96.25 113 GLY A C 1
ATOM 841 O O . GLY A 1 113 ? 14.065 -0.679 -11.064 1.00 96.25 113 GLY A O 1
ATOM 842 N N . LEU A 1 114 ? 15.426 1.083 -10.793 1.00 96.06 114 LEU A N 1
ATOM 843 C CA . LEU A 1 114 ? 15.796 0.809 -9.406 1.00 96.06 114 LEU A CA 1
ATOM 844 C C . LEU A 1 114 ? 15.389 1.965 -8.495 1.00 96.06 114 LEU A C 1
ATOM 846 O O . LEU A 1 114 ? 15.379 3.131 -8.889 1.00 96.06 114 LEU A O 1
ATOM 850 N N . THR A 1 115 ? 15.093 1.640 -7.243 1.00 93.75 115 THR A N 1
ATOM 851 C CA . THR A 1 115 ? 15.026 2.625 -6.161 1.00 93.75 115 THR A CA 1
ATOM 852 C C . THR A 1 115 ? 16.433 3.088 -5.760 1.00 93.75 115 THR A C 1
ATOM 854 O O . THR A 1 115 ? 17.431 2.456 -6.104 1.00 93.75 115 THR A O 1
ATOM 857 N N . HIS A 1 116 ? 16.529 4.146 -4.948 1.00 90.50 116 HIS A N 1
ATOM 858 C CA . HIS A 1 116 ? 17.806 4.610 -4.384 1.00 90.50 116 HIS A CA 1
ATOM 859 C C . HIS A 1 116 ? 18.521 3.553 -3.517 1.00 90.50 116 HIS A C 1
ATOM 861 O O . HIS A 1 116 ? 19.721 3.664 -3.293 1.00 90.50 116 HIS A O 1
ATOM 867 N N . ARG A 1 117 ? 17.800 2.526 -3.039 1.00 90.62 117 ARG A N 1
ATOM 868 C CA . ARG A 1 117 ? 18.364 1.388 -2.293 1.00 90.62 117 ARG A CA 1
ATOM 869 C C . ARG A 1 117 ? 18.797 0.225 -3.189 1.00 90.62 117 ARG A C 1
ATOM 871 O O . ARG A 1 117 ? 19.268 -0.787 -2.688 1.00 90.62 117 ARG A O 1
ATOM 878 N N . GLY A 1 118 ? 18.626 0.345 -4.507 1.00 94.50 118 GLY A N 1
ATOM 879 C CA . GLY A 1 118 ? 18.943 -0.713 -5.466 1.00 94.50 118 GLY A CA 1
ATOM 880 C C . GLY A 1 118 ? 17.877 -1.808 -5.580 1.00 94.50 118 GLY A C 1
ATOM 881 O O . GLY A 1 118 ? 18.101 -2.811 -6.258 1.00 94.50 118 GLY A O 1
ATOM 882 N N . ASP A 1 119 ? 16.718 -1.657 -4.937 1.00 95.94 119 ASP A N 1
ATOM 883 C CA . ASP A 1 119 ? 15.577 -2.568 -5.110 1.00 95.94 119 ASP A CA 1
ATOM 884 C C . ASP A 1 119 ? 14.846 -2.284 -6.419 1.00 95.94 119 ASP A C 1
ATOM 886 O O . ASP A 1 119 ? 14.683 -1.117 -6.783 1.00 95.94 119 ASP A O 1
ATOM 890 N N . VAL A 1 120 ? 14.359 -3.331 -7.088 1.00 97.62 120 VAL A N 1
ATOM 891 C CA . VAL A 1 120 ? 13.440 -3.188 -8.226 1.00 97.62 120 VAL A CA 1
ATOM 892 C C . VAL A 1 120 ? 12.049 -2.873 -7.664 1.00 97.62 120 VAL A C 1
ATOM 894 O O . VAL A 1 120 ? 11.514 -3.695 -6.933 1.00 97.62 120 VAL A O 1
ATOM 897 N N . PRO A 1 121 ? 11.450 -1.700 -7.889 1.00 97.62 121 PRO A N 1
ATOM 898 C CA . PRO A 1 121 ? 10.134 -1.395 -7.338 1.00 97.62 121 PRO A CA 1
ATOM 899 C C . PRO A 1 121 ? 9.019 -2.079 -8.142 1.00 97.62 121 PRO A C 1
ATOM 901 O O . PRO A 1 121 ? 9.285 -2.675 -9.182 1.00 97.62 121 PRO A O 1
ATOM 904 N N . VAL A 1 122 ? 7.772 -1.984 -7.676 1.00 98.06 122 VAL A N 1
ATOM 905 C CA . VAL A 1 122 ? 6.593 -2.411 -8.447 1.00 98.06 122 VAL A CA 1
ATOM 906 C C . VAL A 1 122 ? 5.716 -1.234 -8.862 1.00 98.06 122 VAL A C 1
ATOM 908 O O . VAL A 1 122 ? 5.712 -0.185 -8.213 1.00 98.06 122 VAL A O 1
ATOM 911 N N . THR A 1 123 ? 4.952 -1.435 -9.929 1.00 98.50 123 THR A N 1
ATOM 912 C CA . THR A 1 123 ? 3.824 -0.604 -10.348 1.00 98.50 123 THR A CA 1
ATOM 913 C C . THR A 1 123 ? 2.583 -1.472 -10.592 1.00 98.50 123 THR A C 1
ATOM 915 O O . THR A 1 123 ? 2.634 -2.675 -10.342 1.00 98.50 123 THR A O 1
ATOM 918 N N . LEU A 1 124 ? 1.472 -0.886 -11.034 1.00 98.38 124 LEU A N 1
ATOM 919 C CA . LEU A 1 124 ? 0.205 -1.567 -11.286 1.00 98.38 124 LEU A CA 1
ATOM 920 C C . LEU A 1 124 ? -0.170 -1.435 -12.764 1.00 98.38 124 LEU A C 1
ATOM 922 O O . LEU A 1 124 ? 0.009 -0.369 -13.350 1.00 98.38 124 LEU A O 1
ATOM 926 N N . VAL A 1 125 ? -0.695 -2.507 -13.349 1.00 98.38 125 VAL A N 1
ATOM 927 C CA . VAL A 1 125 ? -1.211 -2.538 -14.725 1.00 98.38 125 VAL A CA 1
ATOM 928 C C . VAL A 1 125 ? -2.563 -3.240 -14.776 1.00 98.38 125 VAL A C 1
ATOM 930 O O . VAL A 1 125 ? -2.899 -4.021 -13.880 1.00 98.38 125 VAL A O 1
ATOM 933 N N . GLU A 1 126 ? -3.319 -3.006 -15.848 1.00 97.94 126 GLU A N 1
ATOM 934 C CA . GLU A 1 126 ? -4.460 -3.855 -16.180 1.00 97.94 126 GLU A CA 1
ATOM 935 C C . GLU A 1 126 ? -3.996 -5.277 -16.491 1.00 97.94 126 GLU A C 1
ATOM 937 O O . GLU A 1 126 ? -3.018 -5.500 -17.206 1.00 97.94 126 GLU A O 1
ATOM 942 N N . ALA A 1 127 ? -4.723 -6.250 -15.957 1.00 97.62 127 ALA A N 1
ATOM 943 C CA . ALA A 1 127 ? -4.493 -7.665 -16.192 1.00 97.62 127 ALA A CA 1
ATOM 944 C C . ALA A 1 127 ? -5.837 -8.412 -16.178 1.00 97.62 127 ALA A C 1
ATOM 946 O O . ALA A 1 127 ? -6.197 -9.028 -15.168 1.00 97.62 127 ALA A O 1
ATOM 947 N N . PRO A 1 128 ? -6.615 -8.355 -17.275 1.00 96.50 128 PRO A N 1
ATOM 948 C CA . PRO A 1 128 ? -7.905 -9.031 -17.362 1.00 96.50 128 PRO A CA 1
ATOM 949 C C . PRO A 1 128 ? -7.808 -10.519 -16.994 1.00 96.50 128 PRO A C 1
ATOM 951 O O . PRO A 1 128 ? -6.934 -11.237 -17.474 1.00 96.50 128 PRO A O 1
ATOM 954 N N . GLY A 1 129 ? -8.712 -10.985 -16.129 1.00 96.88 129 GLY A N 1
ATOM 955 C CA . GLY A 1 129 ? -8.737 -12.374 -15.654 1.00 96.88 129 GLY A CA 1
ATOM 956 C C . GLY A 1 129 ? -7.701 -12.720 -14.576 1.00 96.88 129 GLY A C 1
ATOM 957 O O . GLY A 1 129 ? -7.676 -13.861 -14.121 1.00 96.88 129 GLY A O 1
ATOM 958 N N . HIS A 1 130 ? -6.868 -11.769 -14.145 1.00 97.94 130 HIS A N 1
ATOM 959 C CA . HIS A 1 130 ? -5.975 -11.950 -13.004 1.00 97.94 130 HIS A CA 1
ATOM 960 C C . HIS A 1 130 ? -6.640 -11.505 -11.698 1.00 97.94 130 HIS A C 1
ATOM 962 O O . HIS A 1 130 ? -7.393 -10.529 -11.671 1.00 97.94 130 HIS A O 1
ATOM 968 N N . THR A 1 131 ? -6.313 -12.206 -10.615 1.00 97.94 131 THR A N 1
ATOM 969 C CA . THR A 1 131 ? -6.647 -11.803 -9.252 1.00 97.94 131 THR A CA 1
ATOM 970 C C . THR A 1 131 ? -5.404 -11.928 -8.387 1.00 97.94 131 THR A C 1
ATOM 972 O O . THR A 1 131 ? -4.717 -12.950 -8.451 1.00 97.94 131 THR A O 1
ATOM 975 N N . GLU A 1 132 ? -5.126 -10.920 -7.564 1.00 96.06 132 GLU A N 1
ATOM 976 C CA . GLU A 1 132 ? -4.073 -10.999 -6.553 1.00 96.06 132 GLU A CA 1
ATOM 977 C C . GLU A 1 132 ? -4.465 -10.343 -5.226 1.00 96.06 132 GLU A C 1
ATOM 979 O O . GLU A 1 132 ? -5.310 -9.454 -5.174 1.00 96.06 132 GLU A O 1
ATOM 984 N N . GLU A 1 133 ? -3.807 -10.775 -4.152 1.00 96.00 133 GLU A N 1
ATOM 985 C CA . GLU A 1 133 ? -3.944 -10.193 -2.816 1.00 96.00 133 GLU A CA 1
ATOM 986 C C . GLU A 1 133 ? -3.138 -8.890 -2.683 1.00 96.00 133 GLU A C 1
ATOM 988 O O . GLU A 1 133 ? -1.955 -8.815 -3.053 1.00 96.00 133 GLU A O 1
ATOM 993 N N . ALA A 1 134 ? -3.753 -7.888 -2.064 1.00 96.56 134 ALA A N 1
ATOM 994 C CA . ALA A 1 134 ? -3.174 -6.591 -1.744 1.00 96.56 134 ALA A CA 1
ATOM 995 C C . ALA A 1 134 ? -3.674 -6.094 -0.373 1.00 96.56 134 ALA A C 1
ATOM 997 O O . ALA A 1 134 ? -4.338 -6.814 0.374 1.00 96.56 134 ALA A O 1
ATOM 998 N N . ALA A 1 135 ? -3.316 -4.860 -0.022 1.00 97.69 135 ALA A N 1
ATOM 999 C CA . ALA A 1 135 ? -3.900 -4.161 1.114 1.00 97.69 135 ALA A CA 1
ATOM 1000 C C . ALA A 1 135 ? -4.703 -2.955 0.622 1.00 97.69 135 ALA A C 1
ATOM 1002 O O . ALA A 1 135 ? -4.221 -2.183 -0.209 1.00 97.69 135 ALA A O 1
ATOM 1003 N N . LEU A 1 136 ? -5.902 -2.765 1.164 1.00 98.50 136 LEU A N 1
ATOM 1004 C CA . LEU A 1 136 ? -6.614 -1.499 1.105 1.00 98.50 136 LEU A CA 1
ATOM 1005 C C . LEU A 1 136 ? -6.305 -0.723 2.385 1.00 98.50 136 LEU A C 1
ATOM 1007 O O . LEU A 1 136 ? -6.716 -1.111 3.473 1.00 98.50 136 LEU A O 1
ATOM 1011 N N . MET A 1 137 ? -5.579 0.372 2.252 1.00 98.56 137 MET A N 1
ATOM 1012 C CA . MET A 1 137 ? -5.246 1.276 3.344 1.00 98.56 137 MET A CA 1
ATOM 1013 C C . MET A 1 137 ? -6.387 2.283 3.520 1.00 98.56 137 MET A C 1
ATOM 1015 O O . MET A 1 137 ? -6.817 2.888 2.538 1.00 98.56 137 MET A O 1
ATOM 1019 N N . LEU A 1 138 ? -6.881 2.471 4.745 1.00 98.44 138 LEU A N 1
ATOM 1020 C CA . LEU A 1 138 ? -7.805 3.564 5.075 1.00 98.44 138 LEU A CA 1
ATOM 1021 C C . LEU A 1 138 ? -6.981 4.739 5.600 1.00 98.44 138 LEU A C 1
ATOM 1023 O O . LEU A 1 138 ? -6.752 4.886 6.804 1.00 98.44 138 LEU A O 1
ATOM 1027 N N . VAL A 1 139 ? -6.489 5.528 4.653 1.00 97.94 139 VAL A N 1
ATOM 1028 C CA . VAL A 1 139 ? -5.409 6.487 4.855 1.00 97.94 139 VAL A CA 1
ATOM 1029 C C . VAL A 1 139 ? -5.916 7.767 5.502 1.00 97.94 139 VAL A C 1
ATOM 1031 O O . VAL A 1 139 ? -6.822 8.418 4.985 1.00 97.94 139 VAL A O 1
ATOM 1034 N N . ASP A 1 140 ? -5.297 8.145 6.616 1.00 96.56 140 ASP A N 1
ATOM 1035 C CA . ASP A 1 140 ? -5.475 9.468 7.222 1.00 96.56 140 ASP A CA 1
ATOM 1036 C C . ASP A 1 140 ? -4.904 10.567 6.293 1.00 96.56 140 ASP A C 1
ATOM 1038 O O . ASP A 1 140 ? -3.873 10.337 5.653 1.00 96.56 140 ASP A O 1
ATOM 1042 N N . PRO A 1 141 ? -5.499 11.771 6.190 1.00 94.88 141 PRO A N 1
ATOM 1043 C CA . PRO A 1 141 ? -4.939 12.850 5.370 1.00 94.88 141 PRO A CA 1
ATOM 1044 C C . PRO A 1 141 ? -3.459 13.168 5.659 1.00 94.88 141 PRO A C 1
ATOM 1046 O O . PRO A 1 141 ? -2.697 13.456 4.731 1.00 94.88 141 PRO A O 1
ATOM 1049 N N . ALA A 1 142 ? -3.020 13.075 6.920 1.00 95.38 142 ALA A N 1
ATOM 1050 C CA . ALA A 1 142 ? -1.617 13.254 7.287 1.00 95.38 142 ALA A CA 1
ATOM 1051 C C . ALA A 1 142 ? -0.738 12.088 6.802 1.00 95.38 142 ALA A C 1
ATOM 1053 O O . ALA A 1 142 ? 0.402 12.301 6.380 1.00 95.38 142 ALA A O 1
ATOM 1054 N N . GLU A 1 143 ? -1.266 10.861 6.813 1.00 96.81 143 GLU A N 1
ATOM 1055 C CA . GLU A 1 143 ? -0.606 9.693 6.222 1.00 96.81 143 GLU A CA 1
ATOM 1056 C C . GLU A 1 143 ? -0.458 9.851 4.703 1.00 96.81 143 GLU A C 1
ATOM 1058 O O . GLU A 1 143 ? 0.632 9.612 4.175 1.00 96.81 143 GLU A O 1
ATOM 1063 N N . LEU A 1 144 ? -1.488 10.344 4.005 1.00 96.69 144 LEU A N 1
ATOM 1064 C CA . LEU A 1 144 ? -1.430 10.579 2.559 1.00 96.69 144 LEU A CA 1
ATOM 1065 C C . LEU A 1 144 ? -0.318 11.565 2.181 1.00 96.69 144 LEU A C 1
ATOM 1067 O O . LEU A 1 144 ? 0.409 11.330 1.216 1.00 96.69 144 LEU A O 1
ATOM 1071 N N . ALA A 1 145 ? -0.140 12.636 2.959 1.00 95.94 145 ALA A N 1
ATOM 1072 C CA . ALA A 1 145 ? 0.922 13.613 2.725 1.00 95.94 145 ALA A CA 1
ATOM 1073 C C . ALA A 1 145 ? 2.326 12.987 2.830 1.00 95.94 145 ALA A C 1
ATOM 1075 O O . ALA A 1 145 ? 3.210 13.301 2.030 1.00 95.94 145 ALA A O 1
ATOM 1076 N N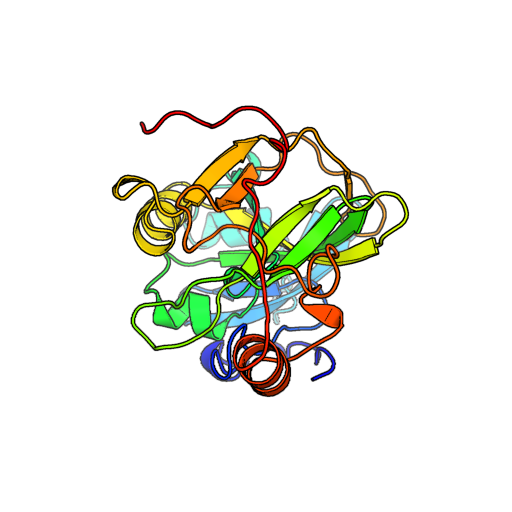 . VAL A 1 146 ? 2.538 12.065 3.777 1.00 97.06 146 VAL A N 1
ATOM 1077 C CA . VAL A 1 146 ? 3.803 11.321 3.890 1.00 97.06 146 VAL A CA 1
ATOM 1078 C C . VAL A 1 146 ? 3.978 10.351 2.723 1.00 97.06 146 VAL A C 1
ATOM 1080 O O . VAL A 1 146 ? 5.068 10.273 2.150 1.00 97.06 146 VAL A O 1
ATOM 1083 N N . LEU A 1 147 ? 2.918 9.642 2.331 1.00 97.06 147 LEU A N 1
ATOM 1084 C CA . LEU A 1 147 ? 2.954 8.732 1.186 1.00 97.06 147 LEU A CA 1
ATOM 1085 C C . LEU A 1 147 ? 3.279 9.471 -0.120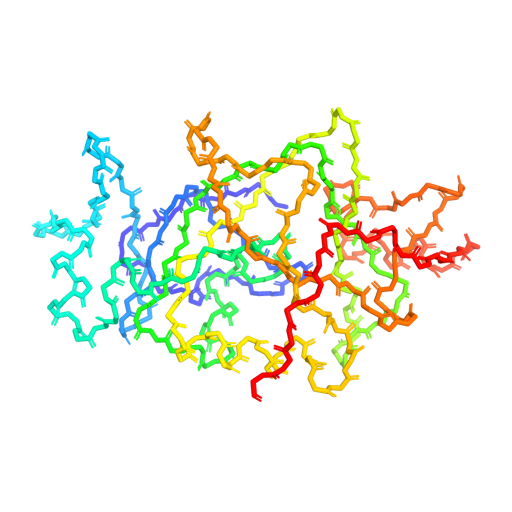 1.00 97.06 147 LEU A C 1
ATOM 1087 O O . LEU A 1 147 ? 4.123 9.001 -0.876 1.00 97.06 147 LEU A O 1
ATOM 1091 N N . ASP A 1 148 ? 2.730 10.665 -0.347 1.00 97.38 148 ASP A N 1
ATOM 1092 C CA . ASP A 1 148 ? 3.040 11.483 -1.527 1.00 97.38 148 ASP A CA 1
ATOM 1093 C C . ASP A 1 148 ? 4.533 11.825 -1.643 1.00 97.38 148 ASP A C 1
ATOM 1095 O O . ASP A 1 148 ? 5.100 11.823 -2.744 1.00 97.38 148 ASP A O 1
ATOM 1099 N N . VAL A 1 149 ? 5.191 12.085 -0.509 1.00 96.62 149 VAL A N 1
ATOM 1100 C CA . VAL A 1 149 ? 6.640 12.319 -0.454 1.00 96.62 149 VAL A CA 1
ATOM 1101 C C . VAL A 1 149 ? 7.404 11.024 -0.724 1.00 96.62 149 VAL A C 1
ATOM 1103 O O . VAL A 1 149 ? 8.310 11.010 -1.561 1.00 96.62 149 VAL A O 1
ATOM 1106 N N . VAL A 1 150 ? 7.033 9.930 -0.052 1.00 95.38 150 VAL A N 1
ATOM 1107 C CA . VAL A 1 150 ? 7.690 8.616 -0.178 1.00 95.38 150 VAL A CA 1
ATOM 1108 C C . VAL A 1 150 ? 7.609 8.070 -1.603 1.00 95.38 150 VAL A C 1
ATOM 1110 O O . VAL A 1 150 ? 8.597 7.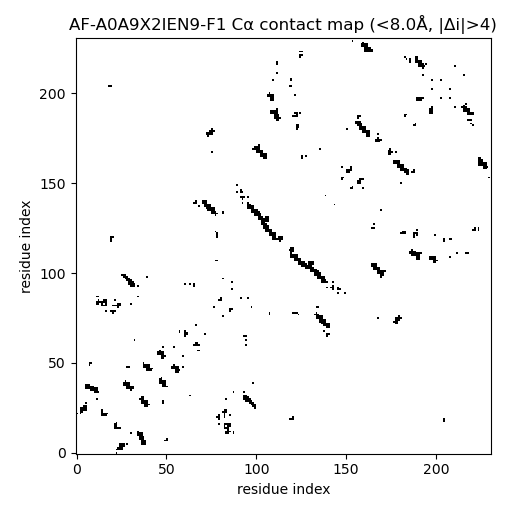542 -2.117 1.00 95.38 150 VAL A O 1
ATOM 1113 N N . GLU A 1 151 ? 6.455 8.211 -2.251 1.00 96.38 151 GLU A N 1
ATOM 1114 C CA . GLU A 1 151 ? 6.220 7.752 -3.623 1.00 96.38 151 GLU A CA 1
ATOM 1115 C C . GLU A 1 151 ? 6.755 8.747 -4.669 1.00 96.38 151 GLU A C 1
ATOM 1117 O O . GLU A 1 151 ? 6.701 8.502 -5.876 1.00 96.38 151 GLU A O 1
ATOM 1122 N N . GLY A 1 152 ? 7.343 9.865 -4.227 1.00 96.19 152 GLY A N 1
ATOM 1123 C CA . GLY A 1 152 ? 8.009 10.826 -5.097 1.00 96.19 152 GLY A CA 1
ATOM 1124 C C . GLY A 1 152 ? 7.047 11.508 -6.066 1.00 96.19 152 GLY A C 1
ATOM 1125 O O . GLY A 1 152 ? 7.416 11.757 -7.217 1.00 96.19 152 GLY A O 1
ATOM 1126 N N . ARG A 1 153 ? 5.823 11.812 -5.618 1.00 95.06 153 ARG A N 1
ATOM 1127 C CA . ARG A 1 153 ? 4.766 12.391 -6.460 1.00 95.06 153 ARG A CA 1
ATOM 1128 C C . ARG A 1 153 ? 5.159 13.758 -7.023 1.00 95.06 153 ARG A C 1
ATOM 1130 O O . ARG A 1 153 ? 5.030 13.996 -8.221 1.00 95.06 153 ARG A O 1
ATOM 1137 N N . ALA A 1 154 ? 5.757 14.622 -6.199 1.00 95.00 154 ALA A N 1
ATOM 1138 C CA . ALA A 1 154 ? 6.302 15.911 -6.646 1.00 95.00 154 ALA A CA 1
ATOM 1139 C C . ALA A 1 154 ? 7.464 15.751 -7.649 1.00 95.00 154 ALA A C 1
ATOM 1141 O O . ALA A 1 154 ? 7.605 16.540 -8.581 1.00 95.00 154 ALA A O 1
ATOM 1142 N N . ALA A 1 155 ? 8.261 14.689 -7.497 1.00 94.62 155 ALA A N 1
ATOM 1143 C CA . ALA A 1 155 ? 9.331 14.320 -8.424 1.00 94.62 155 ALA A CA 1
ATOM 1144 C C . ALA A 1 155 ? 8.825 13.531 -9.645 1.00 94.62 155 ALA A C 1
ATOM 1146 O O . ALA A 1 155 ? 9.629 13.110 -10.478 1.00 94.62 155 ALA A O 1
ATOM 1147 N N . ARG A 1 156 ? 7.502 13.332 -9.763 1.00 94.81 156 ARG A N 1
ATOM 1148 C CA . ARG A 1 156 ? 6.848 12.635 -10.876 1.00 94.81 156 ARG A CA 1
ATOM 1149 C C . ARG A 1 156 ? 7.335 11.193 -11.056 1.00 94.81 156 ARG A C 1
ATOM 1151 O O . ARG A 1 156 ? 7.331 10.680 -12.173 1.00 94.81 156 ARG A O 1
ATOM 1158 N N . ALA A 1 157 ? 7.755 10.541 -9.968 1.00 96.56 157 ALA A N 1
ATOM 1159 C CA . ALA A 1 157 ? 8.117 9.126 -9.985 1.00 96.56 157 ALA A CA 1
ATOM 1160 C C . ALA A 1 157 ? 6.859 8.252 -10.110 1.00 96.56 157 ALA A C 1
ATOM 1162 O O . ALA A 1 157 ? 6.767 7.453 -11.044 1.00 96.56 157 ALA A O 1
ATOM 1163 N N . TYR A 1 158 ? 5.879 8.472 -9.231 1.00 97.81 158 TYR A N 1
ATOM 1164 C CA . TYR A 1 158 ? 4.529 7.920 -9.330 1.00 97.81 158 TYR A CA 1
ATOM 1165 C C . TYR A 1 158 ? 3.490 9.038 -9.422 1.00 97.81 158 TYR A C 1
ATOM 1167 O O . TYR A 1 158 ? 3.683 10.123 -8.874 1.00 97.81 158 TYR A O 1
ATOM 1175 N N . ASP A 1 159 ? 2.376 8.748 -10.086 1.00 97.88 159 ASP A N 1
ATOM 1176 C CA . ASP A 1 159 ? 1.144 9.529 -10.012 1.00 97.88 159 ASP A CA 1
ATOM 1177 C C . ASP A 1 159 ? 0.175 8.878 -9.028 1.00 97.88 159 ASP A C 1
ATOM 1179 O O . ASP A 1 159 ? 0.053 7.656 -8.997 1.00 97.88 159 ASP A O 1
ATOM 1183 N N . LEU A 1 160 ? -0.544 9.690 -8.251 1.00 98.44 160 LEU A N 1
ATOM 1184 C CA . LEU A 1 160 ? -1.733 9.230 -7.534 1.00 98.44 160 LEU A CA 1
ATOM 1185 C C . LEU A 1 160 ? -2.908 9.229 -8.514 1.00 98.44 160 LEU A C 1
ATOM 1187 O O . LEU A 1 160 ? -3.191 10.252 -9.136 1.00 98.44 160 LEU A O 1
ATOM 1191 N N . VAL A 1 161 ? -3.588 8.100 -8.651 1.00 98.31 161 VAL A N 1
ATOM 1192 C CA . VAL A 1 161 ? -4.648 7.866 -9.638 1.00 98.31 161 VAL A CA 1
ATOM 1193 C C . VAL A 1 161 ? -5.921 7.437 -8.922 1.00 98.31 161 VAL A C 1
ATOM 1195 O O . VAL A 1 161 ? -5.860 6.629 -7.995 1.00 98.31 161 VAL A O 1
ATOM 1198 N N . ARG A 1 162 ? -7.075 7.955 -9.356 1.00 98.44 162 ARG A N 1
ATOM 1199 C CA . ARG A 1 162 ? -8.378 7.370 -9.014 1.00 98.44 162 ARG A CA 1
ATOM 1200 C C . ARG A 1 162 ? -8.581 6.151 -9.897 1.00 98.44 162 ARG A C 1
ATOM 1202 O O . ARG A 1 162 ? -8.593 6.279 -11.114 1.00 98.44 162 ARG A O 1
ATOM 1209 N N . LEU A 1 163 ? -8.692 4.985 -9.283 1.00 97.88 163 LEU A N 1
ATOM 1210 C CA . LEU A 1 163 ? -8.737 3.721 -9.998 1.00 97.88 163 LEU A CA 1
ATOM 1211 C C . LEU A 1 163 ? -10.119 3.522 -10.639 1.00 97.88 163 LEU A C 1
ATOM 1213 O O . LEU A 1 163 ? -11.126 3.458 -9.937 1.00 97.88 163 LEU A O 1
ATOM 1217 N N . GLU A 1 164 ? -10.150 3.430 -11.966 1.00 97.44 164 GLU A N 1
ATOM 1218 C CA . GLU A 1 164 ? -11.346 3.122 -12.767 1.00 97.44 164 GLU A CA 1
ATOM 1219 C C . GLU A 1 164 ? -11.230 1.758 -13.466 1.00 97.44 164 GLU A C 1
ATOM 1221 O O . GLU A 1 164 ? -12.241 1.149 -13.818 1.00 97.44 164 GLU A O 1
ATOM 1226 N N . ALA A 1 165 ? -10.004 1.259 -13.637 1.00 96.12 165 ALA A N 1
ATOM 1227 C CA . ALA A 1 165 ? -9.728 -0.072 -14.155 1.00 96.12 165 ALA A CA 1
ATOM 1228 C C . ALA A 1 165 ? -9.793 -1.152 -13.061 1.00 96.12 165 ALA A C 1
ATOM 1230 O O . ALA A 1 165 ? -9.367 -0.943 -11.925 1.00 96.12 165 ALA A O 1
ATOM 1231 N N . GLY A 1 166 ? -10.265 -2.346 -13.432 1.00 96.94 166 GLY A N 1
ATOM 1232 C CA . GLY A 1 166 ? -10.371 -3.491 -12.524 1.00 96.94 166 GLY A CA 1
ATOM 1233 C C . GLY A 1 166 ? -11.344 -3.278 -11.360 1.00 96.94 166 GLY A C 1
ATOM 1234 O O . GLY A 1 166 ? -12.256 -2.455 -11.426 1.00 96.94 166 GLY A O 1
ATOM 1235 N N . ARG A 1 167 ? -11.192 -4.074 -10.296 1.00 97.81 167 ARG A N 1
ATOM 1236 C CA . ARG A 1 167 ? -11.966 -3.947 -9.051 1.00 97.81 167 ARG A CA 1
ATOM 1237 C C . ARG A 1 167 ? -11.099 -4.209 -7.831 1.00 97.81 167 ARG A C 1
ATOM 1239 O O . ARG A 1 167 ? -10.268 -5.110 -7.839 1.00 97.81 167 ARG A O 1
ATOM 1246 N N . VAL A 1 168 ? -11.365 -3.471 -6.761 1.00 98.56 168 VAL A N 1
ATOM 1247 C CA . VAL A 1 168 ? -10.795 -3.706 -5.432 1.00 98.56 168 VAL A CA 1
ATOM 1248 C C . VAL A 1 168 ? -11.888 -4.290 -4.556 1.00 98.56 168 VAL A C 1
ATOM 1250 O O . VAL A 1 168 ? -12.967 -3.707 -4.462 1.00 98.56 168 VAL A O 1
ATOM 1253 N N . CYS A 1 169 ? -11.634 -5.434 -3.930 1.00 98.38 169 CYS A N 1
ATOM 1254 C CA . CYS A 1 169 ? -12.631 -6.139 -3.135 1.00 98.38 169 CYS A CA 1
ATOM 1255 C C . CYS A 1 169 ? -12.120 -6.425 -1.722 1.00 98.38 169 CYS A C 1
ATOM 1257 O O . CYS A 1 169 ? -11.084 -7.055 -1.547 1.00 98.38 169 CYS A O 1
ATOM 1259 N N . VAL A 1 170 ? -12.872 -6.011 -0.705 1.00 97.50 170 VAL A N 1
ATOM 1260 C CA . VAL A 1 170 ? -12.622 -6.369 0.699 1.00 97.50 170 VAL A CA 1
ATOM 1261 C C . VAL A 1 170 ? -13.646 -7.422 1.095 1.00 97.50 170 VAL A C 1
ATOM 1263 O O . VAL A 1 170 ? -14.850 -7.173 1.021 1.00 97.50 170 VAL A O 1
ATOM 1266 N N . GLU A 1 171 ? -13.172 -8.615 1.463 1.00 94.50 171 GLU A N 1
ATOM 1267 C CA . GLU A 1 171 ? -14.020 -9.787 1.749 1.00 94.50 171 GLU A CA 1
ATOM 1268 C C . GLU A 1 171 ? -15.041 -10.077 0.628 1.00 94.50 171 GLU A C 1
ATOM 1270 O O . GLU A 1 171 ? -16.223 -10.330 0.869 1.00 94.50 171 GLU A O 1
ATOM 1275 N N . GLY A 1 172 ? -14.592 -9.970 -0.627 1.00 94.62 172 GLY A N 1
ATOM 1276 C CA . GLY A 1 172 ? -15.426 -10.188 -1.813 1.00 94.62 172 GLY A CA 1
ATOM 1277 C C . GLY A 1 172 ? -16.435 -9.073 -2.113 1.00 94.62 172 GLY A C 1
ATOM 1278 O O . GLY A 1 172 ? -17.231 -9.212 -3.039 1.00 94.62 172 GLY A O 1
ATOM 1279 N N . ARG A 1 173 ? -16.428 -7.966 -1.357 1.00 95.62 173 ARG A N 1
ATOM 1280 C CA . ARG A 1 173 ? -17.289 -6.803 -1.612 1.00 95.62 173 ARG A CA 1
ATOM 1281 C C . ARG A 1 173 ? -16.498 -5.700 -2.310 1.00 95.62 173 ARG A C 1
ATOM 1283 O O . ARG A 1 173 ? -15.446 -5.324 -1.789 1.00 95.62 173 ARG A O 1
ATOM 1290 N N . PRO A 1 174 ? -16.989 -5.151 -3.433 1.00 96.88 174 PRO A N 1
ATOM 1291 C CA . PRO A 1 174 ? -16.291 -4.088 -4.138 1.00 96.88 174 PRO A CA 1
ATOM 1292 C C . PRO A 1 174 ? -16.223 -2.817 -3.287 1.00 96.88 174 PRO A C 1
ATOM 1294 O O . PRO A 1 174 ? -17.193 -2.451 -2.620 1.00 96.88 174 PRO A O 1
ATOM 1297 N N . VAL A 1 175 ? -15.081 -2.139 -3.349 1.00 97.25 175 VAL A N 1
ATOM 1298 C CA . VAL A 1 175 ? -14.856 -0.814 -2.765 1.00 97.25 175 VAL A CA 1
ATOM 1299 C C . VAL A 1 175 ? -14.714 0.190 -3.904 1.00 97.25 175 VAL A C 1
ATOM 1301 O O . VAL A 1 175 ? -13.977 -0.056 -4.858 1.00 97.25 175 VAL A O 1
ATOM 1304 N N . THR A 1 176 ? -15.445 1.300 -3.826 1.00 95.62 176 THR A N 1
ATOM 1305 C CA . THR A 1 176 ? -15.411 2.375 -4.827 1.00 95.62 176 THR A CA 1
ATOM 1306 C C . THR A 1 176 ? -14.458 3.489 -4.409 1.00 95.62 176 THR A C 1
ATOM 1308 O O . THR A 1 176 ? -13.965 3.510 -3.283 1.00 95.62 176 THR A O 1
ATOM 1311 N N . ASP A 1 177 ? -14.192 4.416 -5.333 1.00 95.75 177 ASP A N 1
ATOM 1312 C CA . ASP A 1 177 ? -13.413 5.636 -5.079 1.00 95.75 177 ASP A CA 1
ATOM 1313 C C . ASP A 1 177 ? -11.994 5.388 -4.552 1.00 95.75 177 ASP A C 1
ATOM 1315 O O . ASP A 1 177 ? -11.382 6.258 -3.933 1.00 95.75 177 ASP A O 1
ATOM 1319 N N . THR A 1 178 ? -11.449 4.205 -4.838 1.00 98.19 178 THR A N 1
ATOM 1320 C CA . THR A 1 178 ? -10.111 3.817 -4.410 1.00 98.19 178 THR A CA 1
ATOM 1321 C C . THR A 1 178 ? -9.050 4.585 -5.181 1.00 98.19 178 THR A C 1
ATOM 1323 O O . THR A 1 178 ? -9.101 4.681 -6.411 1.00 98.19 178 THR A O 1
ATOM 1326 N N . LEU A 1 179 ? -8.051 5.081 -4.464 1.00 98.62 179 LEU A N 1
ATOM 1327 C CA . LEU A 1 179 ? -6.859 5.671 -5.050 1.00 98.62 179 LEU A CA 1
ATOM 1328 C C . LEU A 1 179 ? -5.715 4.657 -5.089 1.00 98.62 179 LEU A C 1
ATOM 1330 O O . LEU A 1 179 ? -5.684 3.696 -4.321 1.00 98.62 179 LEU A O 1
ATOM 1334 N N . THR A 1 180 ? -4.732 4.874 -5.954 1.00 98.50 180 THR A N 1
ATOM 1335 C CA . THR A 1 180 ? -3.475 4.120 -5.927 1.00 98.50 180 THR A CA 1
ATOM 1336 C C . THR A 1 180 ? -2.342 4.903 -6.579 1.00 98.50 180 THR A C 1
ATOM 1338 O O . THR A 1 180 ? -2.587 5.796 -7.387 1.00 98.50 180 THR A O 1
ATOM 1341 N N . TYR A 1 181 ? -1.097 4.574 -6.244 1.00 98.44 181 TYR A N 1
ATOM 1342 C CA . TYR A 1 181 ? 0.069 5.139 -6.919 1.00 98.44 181 TYR A CA 1
ATOM 1343 C C . TYR A 1 181 ? 0.411 4.305 -8.155 1.00 98.44 181 TYR A C 1
ATOM 1345 O O . TYR A 1 181 ? 0.509 3.088 -8.051 1.00 98.44 181 TYR A O 1
ATOM 1353 N N . VAL A 1 182 ? 0.635 4.924 -9.314 1.00 98.25 182 VAL A N 1
ATOM 1354 C CA . VAL A 1 182 ? 1.021 4.250 -10.571 1.00 98.25 182 VAL A CA 1
ATOM 1355 C C . VAL A 1 182 ? 2.303 4.871 -11.117 1.00 98.25 182 VAL A C 1
ATOM 1357 O O . VAL A 1 182 ? 2.534 6.069 -10.985 1.00 98.25 182 VAL A O 1
ATOM 1360 N N . GLY A 1 183 ? 3.185 4.043 -11.671 1.00 97.69 183 GLY A N 1
ATOM 1361 C CA . GLY A 1 183 ? 4.516 4.435 -12.106 1.00 97.69 183 GLY A CA 1
ATOM 1362 C C . GLY A 1 183 ? 4.432 5.374 -13.298 1.00 97.69 183 GLY A C 1
ATOM 1363 O O . GLY A 1 183 ? 3.910 5.002 -14.344 1.00 97.69 183 GLY A O 1
ATOM 1364 N N . ARG A 1 184 ? 4.960 6.588 -13.140 1.00 96.25 184 ARG A N 1
ATOM 1365 C CA . ARG A 1 184 ? 4.877 7.638 -14.157 1.00 96.25 184 ARG A CA 1
ATOM 1366 C C . ARG A 1 184 ? 6.173 7.789 -14.938 1.00 96.25 184 ARG A C 1
ATOM 1368 O O . ARG A 1 184 ? 6.167 7.875 -16.162 1.00 96.25 184 ARG A O 1
ATOM 1375 N N . ALA A 1 185 ? 7.293 7.883 -14.228 1.00 96.88 185 ALA A N 1
ATOM 1376 C CA . ALA A 1 185 ? 8.591 8.065 -14.863 1.00 96.88 185 ALA A CA 1
ATOM 1377 C C . ALA A 1 185 ? 9.044 6.772 -15.569 1.00 96.88 185 ALA A C 1
ATOM 1379 O O . ALA A 1 185 ? 8.713 5.693 -15.080 1.00 96.88 185 ALA A O 1
ATOM 1380 N N . PRO A 1 186 ? 9.889 6.844 -16.619 1.00 97.06 186 PRO A N 1
ATOM 1381 C CA . PRO A 1 186 ? 10.365 5.656 -17.337 1.00 97.06 186 PRO A CA 1
ATOM 1382 C C . PRO A 1 186 ? 10.963 4.564 -16.442 1.00 97.06 186 PRO A C 1
ATOM 1384 O O . PRO A 1 186 ? 10.703 3.383 -16.619 1.00 97.06 186 PRO A O 1
ATOM 1387 N N . HIS A 1 187 ? 11.681 4.949 -15.384 1.00 96.25 187 HIS A N 1
ATOM 1388 C CA . HIS A 1 187 ? 12.251 4.006 -14.416 1.00 96.25 187 HIS A CA 1
ATOM 1389 C C . HIS A 1 187 ? 11.202 3.320 -13.504 1.00 96.25 187 HIS A C 1
ATOM 1391 O O . HIS A 1 187 ? 11.555 2.476 -12.681 1.00 96.25 187 HIS A O 1
ATOM 1397 N N . ARG A 1 188 ? 9.923 3.696 -13.606 1.00 97.94 188 ARG A N 1
ATOM 1398 C CA . ARG A 1 188 ? 8.769 3.098 -12.913 1.00 97.94 188 ARG A CA 1
ATOM 1399 C C . ARG A 1 188 ? 7.804 2.395 -13.863 1.00 97.94 188 ARG A C 1
ATOM 1401 O O . ARG A 1 188 ? 6.817 1.835 -13.395 1.00 97.94 188 ARG A O 1
ATOM 1408 N N . TRP A 1 189 ? 8.088 2.395 -15.159 1.00 98.38 189 TRP A N 1
ATOM 1409 C CA . TRP A 1 189 ? 7.317 1.633 -16.129 1.00 98.38 189 TRP A CA 1
ATOM 1410 C C . TRP A 1 189 ? 7.493 0.127 -15.918 1.00 98.38 189 TRP A C 1
ATOM 1412 O O . TRP A 1 189 ? 8.548 -0.288 -15.422 1.00 98.38 189 TRP A O 1
ATOM 1422 N N . PRO A 1 190 ? 6.484 -0.689 -16.272 1.00 98.44 190 PRO A N 1
ATOM 1423 C CA . PRO A 1 190 ? 6.583 -2.141 -16.245 1.00 98.44 190 PRO A CA 1
ATOM 1424 C C . PRO A 1 190 ? 7.830 -2.662 -16.963 1.00 98.44 190 PRO A C 1
ATOM 1426 O O . PRO A 1 190 ? 8.110 -2.283 -18.100 1.00 98.44 190 PRO A O 1
ATOM 1429 N N . LEU A 1 19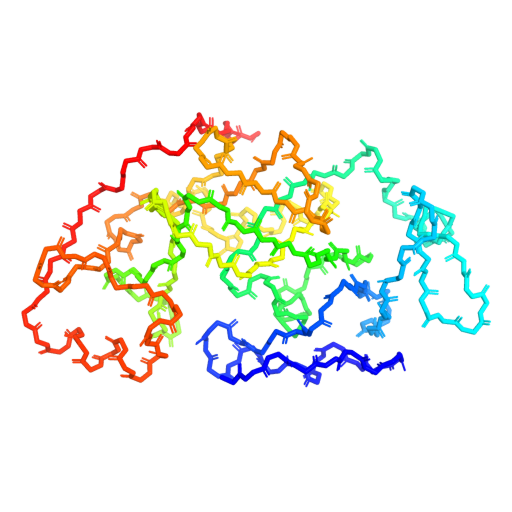1 ? 8.545 -3.562 -16.294 1.00 98.31 191 LEU A N 1
ATOM 1430 C CA . LEU A 1 191 ? 9.561 -4.410 -16.898 1.00 98.31 191 LEU A CA 1
ATOM 1431 C C . LEU A 1 191 ? 8.875 -5.491 -17.732 1.00 98.31 191 LEU A C 1
ATOM 1433 O O . LEU A 1 191 ? 8.022 -6.219 -17.213 1.00 98.31 191 LEU A O 1
ATOM 1437 N N . LEU A 1 192 ? 9.295 -5.631 -18.986 1.00 98.38 192 LEU A N 1
ATOM 1438 C CA . LEU A 1 192 ? 8.809 -6.656 -19.900 1.00 98.38 192 LEU A CA 1
ATOM 1439 C C . LEU A 1 192 ? 9.899 -7.690 -20.200 1.00 98.38 192 LEU A C 1
ATOM 1441 O O . LEU A 1 192 ? 11.049 -7.343 -20.487 1.00 98.38 192 LEU A O 1
ATOM 1445 N N . VAL A 1 193 ? 9.502 -8.960 -20.185 1.00 97.44 193 VAL A N 1
ATOM 1446 C CA . VAL A 1 193 ? 10.274 -10.103 -20.688 1.00 97.44 193 VAL A CA 1
ATOM 1447 C C . VAL A 1 193 ? 9.401 -10.788 -21.729 1.00 97.44 193 VAL A C 1
ATOM 1449 O O . VAL A 1 193 ? 8.241 -11.075 -21.448 1.00 97.44 193 VAL A O 1
ATOM 1452 N N . ASP A 1 194 ? 9.933 -10.992 -22.936 1.00 94.88 194 ASP A N 1
ATOM 1453 C CA . ASP A 1 194 ? 9.171 -11.521 -24.078 1.00 94.88 194 ASP A CA 1
ATOM 1454 C C . ASP A 1 194 ? 7.848 -10.759 -24.307 1.00 94.88 194 ASP A C 1
ATOM 1456 O O . ASP A 1 194 ? 6.783 -11.346 -24.473 1.00 94.88 194 ASP A O 1
ATOM 1460 N N . GLU A 1 195 ? 7.924 -9.421 -24.251 1.00 95.25 195 GLU A N 1
ATOM 1461 C CA . GLU A 1 195 ? 6.795 -8.480 -24.387 1.00 95.25 195 GLU A CA 1
ATOM 1462 C C . GLU A 1 195 ? 5.712 -8.578 -23.292 1.00 95.25 195 GLU A C 1
ATOM 1464 O O . GLU A 1 195 ? 4.738 -7.825 -23.316 1.00 95.25 195 GLU A O 1
ATOM 1469 N N . ALA A 1 196 ? 5.895 -9.435 -22.283 1.00 96.19 196 ALA A N 1
ATOM 1470 C CA . ALA A 1 196 ? 4.959 -9.614 -21.181 1.00 96.19 196 ALA A CA 1
ATOM 1471 C C . ALA A 1 196 ? 5.459 -8.942 -19.885 1.00 96.19 196 ALA A C 1
ATOM 1473 O O . ALA A 1 196 ? 6.624 -9.117 -19.511 1.00 96.19 196 ALA A O 1
ATOM 1474 N N . PRO A 1 197 ? 4.598 -8.211 -19.146 1.00 97.75 197 PRO A N 1
ATOM 1475 C CA . PRO A 1 197 ? 4.956 -7.671 -17.839 1.00 97.75 197 PRO A CA 1
ATOM 1476 C C . PRO A 1 197 ? 5.313 -8.764 -16.830 1.00 97.75 197 PRO A C 1
ATOM 1478 O O . PRO A 1 197 ? 4.576 -9.738 -16.661 1.00 97.75 197 PRO A O 1
ATOM 1481 N N . VAL A 1 198 ? 6.405 -8.572 -16.088 1.00 98.12 198 VAL A N 1
ATOM 1482 C CA . VAL A 1 198 ? 6.795 -9.507 -15.022 1.00 98.12 198 VAL A CA 1
ATOM 1483 C C . VAL A 1 198 ? 5.976 -9.218 -13.764 1.00 98.12 198 VAL A C 1
ATOM 1485 O O . VAL A 1 198 ? 6.220 -8.234 -13.061 1.00 98.12 198 VAL A O 1
ATOM 1488 N N . ARG A 1 199 ? 5.003 -10.079 -13.449 1.00 97.75 199 ARG A N 1
ATOM 1489 C CA . ARG A 1 199 ? 4.162 -9.926 -12.251 1.00 97.75 199 ARG A CA 1
ATOM 1490 C C . ARG A 1 199 ? 4.979 -10.101 -10.974 1.00 97.75 199 ARG A C 1
ATOM 1492 O O . ARG A 1 199 ? 5.813 -10.998 -10.860 1.00 97.75 199 ARG A O 1
ATOM 1499 N N . ARG A 1 200 ? 4.672 -9.287 -9.965 1.00 96.25 200 ARG A N 1
ATOM 1500 C CA . ARG A 1 200 ? 5.289 -9.344 -8.632 1.00 96.25 200 ARG A CA 1
ATOM 1501 C C . ARG A 1 200 ? 5.110 -10.710 -7.970 1.00 96.25 200 ARG A C 1
ATOM 1503 O O . ARG A 1 200 ? 5.964 -11.140 -7.206 1.00 96.25 200 ARG A O 1
ATOM 1510 N N . VAL A 1 201 ? 3.986 -11.375 -8.222 1.00 94.62 201 VAL A N 1
ATOM 1511 C CA . VAL A 1 201 ? 3.687 -12.691 -7.638 1.00 94.62 201 VAL A CA 1
ATOM 1512 C C . VAL A 1 201 ? 4.480 -13.835 -8.274 1.00 94.62 201 VAL A C 1
ATOM 1514 O O . VAL A 1 201 ? 4.624 -14.875 -7.638 1.00 94.62 201 VAL A O 1
ATOM 1517 N N . ASP A 1 202 ? 5.033 -13.638 -9.474 1.00 96.00 202 ASP A N 1
ATOM 1518 C CA . ASP A 1 202 ? 5.742 -14.686 -10.221 1.00 96.00 202 ASP A CA 1
ATOM 1519 C C . ASP A 1 202 ? 7.257 -14.692 -9.963 1.00 96.00 202 ASP A C 1
ATOM 1521 O O . ASP A 1 202 ? 7.935 -15.672 -10.266 1.00 96.00 202 ASP A O 1
ATOM 1525 N N . ALA A 1 203 ? 7.809 -13.608 -9.413 1.00 95.62 203 ALA A N 1
ATOM 1526 C CA . ALA A 1 203 ? 9.236 -13.474 -9.137 1.00 95.62 203 ALA A CA 1
ATOM 1527 C C . ALA A 1 203 ? 9.469 -12.641 -7.877 1.00 95.62 203 ALA A C 1
ATOM 1529 O O . ALA A 1 203 ? 8.800 -11.634 -7.673 1.00 95.62 203 ALA A O 1
ATOM 1530 N N . ASP A 1 204 ? 10.449 -13.023 -7.060 1.00 94.88 204 ASP A N 1
ATOM 1531 C CA . ASP A 1 204 ? 10.942 -12.190 -5.961 1.00 94.88 204 ASP A CA 1
ATOM 1532 C C . ASP A 1 204 ? 12.028 -11.202 -6.437 1.00 94.88 204 ASP A C 1
ATOM 1534 O O . ASP A 1 204 ? 12.354 -11.135 -7.624 1.00 94.88 204 ASP A O 1
ATOM 1538 N N . GLN A 1 205 ? 12.616 -10.433 -5.510 1.00 95.44 205 GLN A N 1
ATOM 1539 C CA . GLN A 1 205 ? 13.701 -9.491 -5.829 1.00 95.44 205 GLN A CA 1
ATOM 1540 C C . GLN A 1 205 ? 14.903 -10.139 -6.517 1.00 95.44 205 GLN A C 1
ATOM 1542 O O . GLN A 1 205 ? 15.501 -9.528 -7.402 1.00 95.44 205 GLN A O 1
ATOM 1547 N N . ALA A 1 206 ? 15.295 -11.345 -6.108 1.00 95.81 206 ALA A N 1
ATOM 1548 C CA . ALA A 1 206 ? 16.430 -12.024 -6.718 1.00 95.81 206 ALA A CA 1
ATOM 1549 C C . ALA A 1 206 ? 16.075 -12.480 -8.140 1.00 95.81 206 ALA A C 1
ATOM 1551 O O . ALA A 1 206 ? 16.850 -12.247 -9.069 1.00 95.81 206 ALA A O 1
ATOM 1552 N N . GLY A 1 207 ? 14.878 -13.045 -8.316 1.00 97.12 207 GLY A N 1
ATOM 1553 C CA . GLY A 1 207 ? 14.349 -13.479 -9.605 1.00 97.12 207 GLY A CA 1
ATOM 1554 C C . GLY A 1 207 ? 14.238 -12.333 -10.605 1.00 97.12 207 GLY A C 1
ATOM 1555 O O . GLY A 1 207 ? 14.778 -12.425 -11.706 1.00 97.12 207 GLY A O 1
ATOM 1556 N N . VAL A 1 208 ? 13.626 -11.210 -10.222 1.00 97.38 208 VAL A N 1
ATOM 1557 C CA . VAL A 1 208 ? 13.506 -10.065 -11.135 1.00 97.38 208 VAL A CA 1
ATOM 1558 C C . VAL A 1 208 ? 14.862 -9.423 -11.446 1.00 97.38 208 VAL A C 1
ATOM 1560 O O . VAL A 1 208 ? 15.103 -9.017 -12.581 1.00 97.38 208 VAL A O 1
ATOM 1563 N N . ARG A 1 209 ? 15.801 -9.378 -10.490 1.00 96.12 209 ARG A N 1
ATOM 1564 C CA . ARG A 1 209 ? 17.171 -8.910 -10.762 1.00 96.12 209 ARG A CA 1
ATOM 1565 C C . ARG A 1 209 ? 17.889 -9.804 -11.771 1.00 96.12 209 ARG A C 1
ATOM 1567 O O . ARG A 1 209 ? 18.589 -9.277 -12.632 1.00 96.12 209 ARG A O 1
ATOM 1574 N N . ALA A 1 210 ? 17.700 -11.120 -11.686 1.00 96.44 210 ALA A N 1
ATOM 1575 C CA . ALA A 1 210 ? 18.248 -12.057 -12.660 1.00 96.44 210 ALA A CA 1
ATOM 1576 C C . ALA A 1 210 ? 17.641 -11.837 -14.054 1.00 96.44 210 ALA A C 1
ATOM 1578 O O . ALA A 1 210 ? 18.388 -11.746 -15.025 1.00 96.44 210 ALA A O 1
ATOM 1579 N N . LEU A 1 211 ? 16.319 -11.653 -14.156 1.00 96.19 211 LEU A N 1
ATOM 1580 C CA . LEU A 1 211 ? 15.652 -11.342 -15.428 1.00 96.19 211 LEU A CA 1
ATOM 1581 C C . LEU A 1 211 ? 16.193 -10.048 -16.058 1.00 96.19 211 LEU A C 1
ATOM 1583 O O . LEU A 1 211 ? 16.544 -10.041 -17.234 1.00 96.19 211 LEU A O 1
ATOM 1587 N N . ARG A 1 212 ? 16.375 -8.989 -15.258 1.00 94.12 212 ARG A N 1
ATOM 1588 C CA . ARG A 1 212 ? 16.942 -7.697 -15.699 1.00 94.12 212 ARG A CA 1
ATOM 1589 C C . ARG A 1 212 ? 18.398 -7.759 -16.168 1.00 94.12 212 ARG A C 1
ATOM 1591 O O . ARG A 1 212 ? 18.891 -6.782 -16.720 1.00 94.12 212 ARG A O 1
ATOM 1598 N N . SER A 1 213 ? 19.112 -8.858 -15.917 1.00 92.12 213 SER A N 1
ATOM 1599 C CA . SER A 1 213 ? 20.468 -9.056 -16.450 1.00 92.12 213 SER A CA 1
ATOM 1600 C C . SER A 1 213 ? 20.481 -9.544 -17.906 1.00 92.12 213 SER A C 1
ATOM 1602 O O . SER A 1 213 ? 21.530 -9.504 -18.550 1.00 92.12 213 SER A O 1
ATOM 1604 N N . GLY A 1 214 ? 19.331 -9.992 -18.420 1.00 91.00 214 GLY A N 1
ATOM 1605 C CA . GLY A 1 214 ? 19.129 -10.368 -19.817 1.00 91.00 214 GLY A CA 1
ATOM 1606 C C . GLY A 1 214 ? 18.472 -9.259 -20.650 1.00 91.00 214 GLY A C 1
ATOM 1607 O O . GLY A 1 214 ? 18.328 -8.129 -20.184 1.00 91.00 214 GLY A O 1
ATOM 1608 N N . PRO A 1 215 ? 18.073 -9.563 -21.898 1.00 91.75 215 PRO A N 1
ATOM 1609 C CA . PRO A 1 215 ? 17.318 -8.639 -22.736 1.00 91.75 215 PRO A CA 1
ATOM 1610 C C . PRO A 1 215 ? 15.937 -8.357 -22.137 1.00 91.75 215 PRO A C 1
ATOM 1612 O O . PRO A 1 215 ? 15.127 -9.269 -21.983 1.00 91.75 215 PRO A O 1
ATOM 1615 N N . THR A 1 216 ? 15.662 -7.093 -21.833 1.00 95.00 216 THR A N 1
ATOM 1616 C CA . THR A 1 216 ? 14.365 -6.629 -21.330 1.00 95.00 216 THR A CA 1
ATOM 1617 C C . THR A 1 216 ? 13.945 -5.357 -22.052 1.00 95.00 216 THR A C 1
ATOM 1619 O O . THR A 1 216 ? 14.773 -4.643 -22.626 1.00 95.00 216 THR A O 1
ATOM 1622 N N . THR A 1 217 ? 12.650 -5.063 -22.028 1.00 97.06 217 THR A N 1
ATOM 1623 C CA . THR A 1 217 ? 12.108 -3.779 -22.486 1.00 97.06 217 THR A CA 1
ATOM 1624 C C . THR A 1 217 ? 11.200 -3.182 -21.417 1.00 97.06 217 THR A C 1
ATOM 1626 O O . THR A 1 217 ? 10.942 -3.795 -20.379 1.00 97.06 217 THR A O 1
ATOM 1629 N N . SER A 1 218 ? 10.733 -1.960 -21.650 1.00 97.00 218 SER A N 1
ATOM 1630 C CA . SER A 1 218 ? 9.734 -1.303 -20.817 1.00 97.00 218 SER A CA 1
ATOM 1631 C C . SER A 1 218 ? 8.781 -0.491 -21.680 1.00 97.00 218 SER A C 1
ATOM 1633 O O . SER A 1 218 ? 9.116 -0.091 -22.799 1.00 97.00 218 SER A O 1
ATOM 1635 N N . VAL A 1 219 ? 7.569 -0.282 -21.176 1.00 95.81 219 VAL A N 1
ATOM 1636 C CA . VAL A 1 219 ? 6.516 0.450 -21.882 1.00 95.81 219 VAL A CA 1
ATOM 1637 C C . VAL A 1 219 ? 5.775 1.344 -20.907 1.00 95.81 219 VAL A C 1
ATOM 1639 O O . VAL A 1 219 ? 5.535 0.948 -19.771 1.00 95.81 219 VAL A O 1
ATOM 1642 N N . GLU A 1 220 ? 5.391 2.539 -21.341 1.00 95.88 220 GLU A N 1
ATOM 1643 C CA . GLU A 1 220 ? 4.491 3.375 -20.553 1.00 95.88 220 GLU A CA 1
ATOM 1644 C C . GLU A 1 220 ? 3.180 2.610 -20.289 1.00 95.88 220 GLU A C 1
ATOM 1646 O O . GLU A 1 220 ? 2.569 2.104 -21.236 1.00 95.88 220 GLU A O 1
ATOM 1651 N N . PRO A 1 221 ? 2.753 2.459 -19.022 1.00 92.62 221 PRO A N 1
ATOM 1652 C CA . PRO A 1 221 ? 1.549 1.704 -18.713 1.00 92.62 221 PRO A CA 1
ATOM 1653 C C . PRO A 1 221 ? 0.307 2.427 -19.242 1.00 92.62 221 PRO A C 1
ATOM 1655 O O . PRO A 1 221 ? 0.225 3.656 -19.234 1.00 92.62 221 PRO A O 1
ATOM 1658 N N . THR A 1 222 ? -0.698 1.655 -19.658 1.00 94.69 222 THR A N 1
ATOM 1659 C CA . THR A 1 222 ? -2.025 2.210 -19.948 1.00 94.69 222 THR A CA 1
ATOM 1660 C C . THR A 1 222 ? -2.586 2.891 -18.690 1.00 94.69 222 THR A C 1
ATOM 1662 O O . THR A 1 222 ? -2.476 2.317 -17.603 1.00 94.69 222 THR A O 1
ATOM 1665 N N . PRO A 1 223 ? -3.172 4.100 -18.797 1.00 96.50 223 PRO A N 1
ATOM 1666 C CA . PRO A 1 223 ? -3.757 4.780 -17.647 1.00 96.50 223 PRO A CA 1
ATOM 1667 C C . PRO A 1 223 ? -4.859 3.944 -16.987 1.00 96.50 223 PRO A C 1
ATOM 1669 O O . PRO A 1 223 ? -5.783 3.509 -17.662 1.00 96.50 223 PRO A O 1
ATOM 1672 N N . LEU A 1 224 ? -4.791 3.782 -15.662 1.00 97.81 224 LEU A N 1
ATOM 1673 C CA . LEU A 1 224 ? -5.787 3.030 -14.877 1.00 97.81 224 LEU A CA 1
ATOM 1674 C C . LEU A 1 224 ? -6.978 3.886 -14.404 1.00 97.81 224 LEU A C 1
ATOM 1676 O O . LEU A 1 224 ? -7.840 3.405 -13.668 1.00 97.81 224 LEU A O 1
ATOM 1680 N N . GLY A 1 225 ? -6.984 5.165 -14.776 1.00 97.94 225 GLY A N 1
ATOM 1681 C CA . GLY A 1 225 ? -7.967 6.173 -14.391 1.00 97.94 225 GLY A CA 1
ATOM 1682 C C . GLY A 1 225 ? -7.341 7.574 -14.325 1.00 97.94 225 GLY A C 1
ATOM 1683 O O . GLY A 1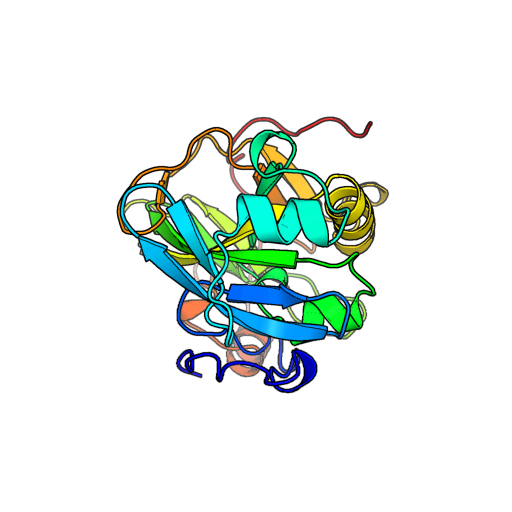 225 ? -6.167 7.749 -14.682 1.00 97.94 225 GLY A O 1
ATOM 1684 N N . PRO A 1 226 ? -8.096 8.601 -13.902 1.00 98.00 226 PRO A N 1
ATOM 1685 C CA . PRO A 1 226 ? -7.612 9.974 -13.887 1.00 98.00 226 PRO A CA 1
ATOM 1686 C C . PRO A 1 226 ? -6.584 10.213 -12.775 1.00 98.00 226 PRO A C 1
ATOM 1688 O O . PRO A 1 226 ? -6.743 9.782 -11.629 1.00 98.00 226 PRO A O 1
ATOM 1691 N N . VAL A 1 227 ? -5.539 10.972 -13.110 1.00 97.88 227 VAL A N 1
ATOM 1692 C CA . VAL A 1 227 ? -4.535 11.438 -12.147 1.00 97.88 227 VAL A CA 1
ATOM 1693 C C . VAL A 1 227 ? -5.169 12.457 -11.203 1.00 97.88 227 VAL A C 1
ATOM 1695 O O . VAL A 1 227 ? -5.763 13.445 -11.638 1.00 97.88 227 VAL A O 1
ATOM 1698 N N . VAL A 1 228 ? -5.004 12.243 -9.902 1.00 97.56 228 VAL A N 1
ATOM 1699 C CA . VAL A 1 228 ? -5.369 13.213 -8.872 1.00 97.56 228 VAL A CA 1
ATOM 1700 C C . VAL A 1 228 ? -4.361 14.370 -8.937 1.00 97.56 228 VAL A C 1
ATOM 1702 O O . VAL A 1 228 ? -3.150 14.120 -8.891 1.00 97.56 228 VAL A O 1
ATOM 1705 N N . PRO A 1 229 ? -4.796 15.638 -9.038 1.00 92.94 229 PRO A N 1
ATOM 1706 C CA . PRO A 1 229 ? -3.886 16.781 -9.012 1.00 92.94 229 PRO A CA 1
ATOM 1707 C C . PRO A 1 229 ? -3.092 16.853 -7.704 1.00 92.94 229 PRO A C 1
ATOM 1709 O O . PRO A 1 229 ? -3.582 16.438 -6.651 1.00 92.94 229 PRO A O 1
ATOM 1712 N N . LEU A 1 230 ? -1.867 17.380 -7.767 1.00 86.19 230 LEU A N 1
ATOM 1713 C CA . LEU A 1 230 ? -1.167 17.823 -6.559 1.00 86.19 230 LEU A CA 1
ATOM 1714 C C . LEU A 1 230 ? -1.984 18.961 -5.928 1.00 86.19 230 LEU A C 1
ATOM 1716 O O . LEU A 1 230 ? -2.422 19.858 -6.652 1.00 86.19 230 LEU A O 1
ATOM 1720 N N . GLY A 1 231 ? -2.225 18.860 -4.620 1.00 66.06 231 GLY A N 1
ATOM 1721 C CA . GLY A 1 231 ? -2.833 19.927 -3.820 1.00 66.06 231 GLY A CA 1
ATOM 1722 C C . GLY A 1 231 ? -1.870 21.072 -3.550 1.00 66.06 231 GLY A C 1
ATOM 1723 O O . GLY A 1 231 ? -0.641 20.853 -3.670 1.00 66.06 231 GLY A O 1
#

Radius of gyration: 17.13 Å; Cα contacts (8 Å, |Δi|>4): 547; chains: 1; bounding box: 42×37×50 Å

Solvent-accessible surface area (backbone atoms only — not comparable to full-atom values): 12247 Å² total; per-residue (Å²): 132,82,60,46,70,68,56,64,69,40,52,26,70,80,27,43,44,66,71,65,49,28,40,41,60,41,64,24,32,33,34,41,81,88,42,27,27,26,34,44,46,78,57,91,95,44,46,27,35,53,51,100,83,51,44,45,46,57,61,45,30,49,74,72,73,40,76,46,71,90,70,30,45,46,30,51,24,68,53,37,77,42,7,52,18,34,43,62,73,66,68,47,59,62,63,42,39,33,36,41,25,37,28,35,24,29,40,44,19,29,19,60,25,63,46,100,86,69,45,68,47,66,22,61,40,82,29,82,91,36,70,43,81,36,22,37,27,50,33,39,69,69,32,47,57,51,46,42,59,76,51,28,38,91,76,45,38,20,40,47,25,42,55,68,60,57,46,42,21,49,90,85,40,79,56,76,85,29,31,33,67,32,39,59,30,75,55,26,11,38,20,21,51,94,88,38,68,42,42,49,90,80,38,56,61,69,51,49,53,56,53,66,74,50,87,64,51,67,48,85,64,75,80,50,44,59,70,57,74,86,130

Secondary structure (DSSP, 8-state):
---EEPPTTEEGGGS---STT---EES-EEE-TTSEEEEEEEETTEEEE-STT--BHHHHHHHTTPPPGGGSEEEEE-SGGG-HHHHHHTT--S-EEEEEEEEEEEEEEEBSS--TTS---EEEEEEEEEEEEEEEEEE-HHHHHHHHHHTTTTTTSEEEEE--SSEEEETTEEE-S-EEEEE-SGGGSBEEETTEE-BTTT--HHHHHHHTTSS-EE-PPPP-SPBPPP-

Sequence (231 aa):
MSPRPVRPGEHASAFAPDPYPGERPAGSFVVDDGGLLWPLERTGTDWVVDRPDRPDLATWLTAAGASPLEERVPLVGYGSNACPGKVLRNATPLPAVHLACTLEGLASVWCDGLTHRGDVPVTLVEAPGHTEEAALMLVDPAELAVLDVVEGRAARAYDLVRLEAGRVCVEGRPVTDTLTYVGRAPHRWPLLVDEAPVRRVDADQAGVRALRSGPTTSVEPTPLGPVVPLG